Protein AF-A0AAV0VXF8-F1 (afdb_monomer)

pLDDT: mean 73.66, std 18.56, range [26.22, 91.19]

Foldseek 3Di:
DVVVCVLCVLVVVLCVLLLDQPAQNLLVNLVSLLVNLVSLPDDPPDDPVSVVVSVVVNVVSVVVCVVCVQLSQLLNCLQLQNVVVVSDDPVSVVVNLVVLVVVLVVVVPDPPVVVVVVVVVVVVVVPDDDDDDDDDDPPPVVVVPPDDDDDDPDDPDPDPDLQNVLSVCSSVPPDNDDPPDGSLVVLVVCCVSNVSSSVSNCVSSSDRSDCNVVVVLVVVLVVVCDPVNPPDDPVNSVVVSVVVVVCVVCVVPVPPVVVVVVVVPD

Sequence (266 aa):
MKDLLKLLEPFKIVTEVLGGENYTTASIAHRLIKSLLNTLKVSEIDTNFLTTVKKLNLDDLKYRREMMGLILAKSSALDPRFRELKFLSEEEKVTVWKQLENELKELITDPEIENEEELISESILENEEHFETHSPPRKKLRSLMIDSDDDDEDDYSVTQSPTMKQLEEYKNLKIKVPYDQDPLNWWKENESKYSAVSLLAKKYLSIVASSVPCERLFSEAGTIISKKRNRLSPERLNQLLFLNSYFKSNSSSETLMEKLLEEEIF

Organism: NCBI:txid13131

Nearest PDB structures (foldseek):
  4d1q-assembly1_B  TM=7.816E-01  e=1.224E-07  Musca domestica
  6dww-assembly1_A  TM=8.393E-01  e=8.193E-07  Musca domestica
  4d1q-assembly1_A-2  TM=7.720E-01  e=5.342E-07  Musca domestica
  4d1q-assembly1_H-2  TM=7.501E-01  e=2.444E-06  Musca domestica
  8sjd-assembly1_C  TM=8.439E-01  e=6.952E-06  Musca domestica

Mean predicted aligned error: 14.6 Å

Solvent-accessible surface area (backbone atoms only — not comparable to full-atom values): 15886 Å² total; per-residue (Å²): 110,73,68,56,50,63,65,44,50,63,52,53,56,50,52,57,58,32,40,48,79,93,57,54,20,16,32,49,44,50,58,51,54,53,50,50,54,60,70,39,56,82,56,95,85,53,52,76,67,54,45,51,54,29,50,55,53,43,53,54,51,49,52,52,44,62,75,45,37,64,63,22,46,45,12,16,49,59,25,66,73,42,45,84,44,86,90,55,56,73,68,57,48,54,52,44,53,54,49,51,52,50,53,55,54,52,62,71,71,49,81,69,54,68,58,53,56,50,55,54,53,56,64,55,61,75,74,64,86,85,80,94,74,95,72,81,74,73,79,66,61,66,76,73,72,78,81,76,92,78,93,73,96,78,77,94,66,82,74,74,52,75,62,56,53,37,50,53,49,61,74,59,66,78,79,80,54,60,88,89,57,58,56,68,61,53,39,64,76,42,26,92,75,29,51,72,60,33,54,55,29,55,64,38,36,69,36,64,61,47,66,44,56,60,52,51,52,52,52,50,49,51,61,69,50,30,94,90,47,72,86,67,52,73,68,60,47,51,53,51,51,49,50,54,50,50,48,61,69,41,65,79,49,87,58,61,70,58,51,58,59,53,70,73,66,125

InterPro domains:
  IPR008906 HAT, C-terminal dimerisation domain [PF05699] (165-245)
  IPR012337 Ribonuclease H-like superfamily [SSF53098] (1-249)
  IPR052717 Vacuolar processing and transposase activity regulators [PTHR46169] (1-244)

Structure (mmCIF, N/CA/C/O backbone):
data_AF-A0AAV0VXF8-F1
#
_entry.id   AF-A0AAV0VXF8-F1
#
loop_
_atom_site.group_PDB
_atom_site.id
_atom_site.type_symbol
_atom_site.label_atom_id
_atom_site.label_alt_id
_atom_site.label_comp_id
_atom_site.label_asym_id
_atom_site.label_entity_id
_atom_site.label_seq_id
_atom_site.pdbx_PDB_ins_code
_atom_site.Cartn_x
_atom_site.Cartn_y
_atom_site.Cartn_z
_atom_site.occupancy
_atom_site.B_iso_or_equiv
_atom_site.auth_seq_id
_atom_site.auth_comp_id
_atom_site.auth_asym_id
_atom_site.auth_atom_id
_atom_site.pdbx_PDB_model_num
ATOM 1 N N . MET A 1 1 ? 22.643 -9.944 -22.092 1.00 72.00 1 MET A N 1
ATOM 2 C CA . MET A 1 1 ? 21.159 -9.997 -22.138 1.00 72.00 1 MET A CA 1
ATOM 3 C C . MET A 1 1 ? 20.576 -10.885 -21.033 1.00 72.00 1 MET A C 1
ATOM 5 O O . MET A 1 1 ? 19.692 -10.416 -20.335 1.00 72.00 1 MET A O 1
ATOM 9 N N . LYS A 1 2 ? 21.087 -12.109 -20.799 1.00 82.50 2 LYS A N 1
ATOM 10 C CA . LYS A 1 2 ? 20.607 -12.991 -19.710 1.00 82.50 2 LYS A CA 1
ATOM 11 C C . LYS A 1 2 ? 20.718 -12.375 -18.305 1.00 82.50 2 LYS A C 1
ATOM 13 O O . LYS A 1 2 ? 19.784 -12.499 -17.526 1.00 82.50 2 LYS A O 1
ATOM 18 N N . ASP A 1 3 ? 21.802 -11.661 -18.008 1.00 80.50 3 ASP A N 1
ATOM 19 C CA . ASP A 1 3 ? 21.987 -11.042 -16.683 1.00 80.50 3 ASP A CA 1
ATOM 20 C C . ASP A 1 3 ? 21.054 -9.849 -16.446 1.00 80.50 3 ASP A C 1
ATOM 22 O O . ASP A 1 3 ? 20.613 -9.616 -15.327 1.00 80.50 3 ASP A O 1
ATOM 26 N N . LEU A 1 4 ? 20.681 -9.138 -17.516 1.00 82.88 4 LEU A N 1
ATOM 27 C CA . LEU A 1 4 ? 19.676 -8.078 -17.448 1.00 82.88 4 LEU A CA 1
ATOM 28 C C . LEU A 1 4 ? 18.281 -8.654 -17.172 1.00 82.88 4 LEU A C 1
ATOM 30 O O . LEU A 1 4 ? 17.543 -8.092 -16.376 1.00 82.88 4 LEU A O 1
ATOM 34 N N . LEU A 1 5 ? 17.931 -9.791 -17.782 1.00 85.38 5 LEU A N 1
ATOM 35 C CA . LEU A 1 5 ? 16.660 -10.465 -17.500 1.00 85.38 5 LEU A CA 1
ATOM 36 C C . LEU A 1 5 ? 16.573 -10.911 -16.036 1.00 85.38 5 LEU A C 1
ATOM 38 O O . LEU A 1 5 ? 15.564 -10.655 -15.389 1.00 85.38 5 LEU A O 1
ATOM 42 N N . LYS A 1 6 ? 17.655 -11.483 -15.493 1.00 85.38 6 LYS A N 1
ATOM 43 C CA . LYS A 1 6 ? 17.739 -11.837 -14.065 1.00 85.38 6 LYS A CA 1
ATOM 44 C C . LYS A 1 6 ? 17.604 -10.618 -13.149 1.00 85.38 6 LYS A C 1
ATOM 46 O O . LYS A 1 6 ? 17.011 -10.718 -12.083 1.00 85.38 6 LYS A O 1
ATOM 51 N N . LEU A 1 7 ? 18.140 -9.465 -13.558 1.00 85.75 7 LEU A N 1
ATOM 52 C CA . LEU A 1 7 ? 18.003 -8.215 -12.806 1.00 85.75 7 LEU A CA 1
ATOM 53 C C . LEU A 1 7 ? 16.558 -7.692 -12.796 1.00 85.75 7 LEU A C 1
ATOM 55 O O . LEU A 1 7 ? 16.130 -7.119 -11.799 1.00 85.75 7 LEU A O 1
ATOM 59 N N . LEU A 1 8 ? 15.822 -7.866 -13.898 1.00 87.62 8 LEU A N 1
ATOM 60 C CA . LEU A 1 8 ? 14.458 -7.351 -14.068 1.00 87.62 8 LEU A CA 1
ATOM 61 C C . LEU A 1 8 ? 13.369 -8.296 -13.540 1.00 87.62 8 LEU A C 1
ATOM 63 O O . LEU A 1 8 ? 12.238 -7.864 -13.334 1.00 87.62 8 LEU A O 1
ATOM 67 N N . GLU A 1 9 ? 13.683 -9.564 -13.291 1.00 89.44 9 GLU A N 1
ATOM 68 C CA . GLU A 1 9 ? 12.725 -10.547 -12.774 1.00 89.44 9 GLU A CA 1
ATOM 69 C C . GLU A 1 9 ? 12.067 -10.119 -11.441 1.00 89.44 9 GLU A C 1
ATOM 71 O O . GLU A 1 9 ? 10.835 -10.129 -11.372 1.00 89.44 9 GLU A O 1
ATOM 76 N N . PRO A 1 10 ? 12.803 -9.616 -10.425 1.00 89.88 10 PRO A N 1
ATOM 77 C CA . PRO A 1 10 ? 12.186 -9.065 -9.217 1.00 89.88 10 PRO A CA 1
ATOM 78 C C . PRO A 1 10 ? 11.273 -7.866 -9.491 1.00 89.88 10 PRO A C 1
ATOM 80 O O . PRO A 1 10 ? 10.250 -7.713 -8.828 1.00 89.88 10 PRO A O 1
ATOM 83 N N . PHE A 1 11 ? 11.613 -7.021 -10.471 1.00 89.81 11 PHE A N 1
ATOM 84 C CA . PHE A 1 11 ? 10.780 -5.874 -10.835 1.00 89.81 11 PHE A CA 1
ATOM 85 C C . PHE A 1 11 ? 9.451 -6.328 -11.412 1.00 89.81 11 PHE A C 1
ATOM 87 O O . PHE A 1 11 ? 8.424 -5.807 -10.995 1.00 89.81 11 PHE A O 1
ATOM 94 N N . LYS A 1 12 ? 9.465 -7.327 -12.302 1.00 90.81 12 LYS A N 1
ATOM 95 C CA . LYS A 1 12 ? 8.243 -7.899 -12.870 1.00 90.81 12 LYS A CA 1
ATOM 96 C C . LYS A 1 12 ? 7.294 -8.370 -11.765 1.00 90.81 12 LYS A C 1
ATOM 98 O O . LYS A 1 12 ? 6.142 -7.943 -11.736 1.00 90.81 12 LYS A O 1
ATOM 103 N N . ILE A 1 13 ? 7.802 -9.171 -10.826 1.00 90.50 13 ILE A N 1
ATOM 104 C CA . ILE A 1 13 ? 7.014 -9.697 -9.701 1.00 90.50 13 ILE A CA 1
ATOM 105 C C . ILE A 1 13 ? 6.432 -8.547 -8.871 1.00 90.50 13 ILE A C 1
ATOM 107 O O . ILE A 1 13 ? 5.241 -8.538 -8.569 1.00 90.50 13 ILE A O 1
ATOM 111 N N . VAL A 1 14 ? 7.248 -7.545 -8.527 1.00 90.38 14 VAL A N 1
ATOM 112 C CA . VAL A 1 14 ? 6.774 -6.393 -7.747 1.00 90.38 14 VAL A CA 1
ATOM 113 C C . VAL A 1 14 ? 5.718 -5.598 -8.509 1.00 90.38 14 VAL A C 1
ATOM 115 O O . VAL A 1 14 ? 4.711 -5.231 -7.913 1.00 90.38 14 VAL A O 1
ATOM 118 N N . THR A 1 15 ? 5.892 -5.353 -9.808 1.00 90.19 15 THR A N 1
ATOM 119 C CA . THR A 1 15 ? 4.895 -4.618 -10.599 1.00 90.19 15 THR A CA 1
ATOM 120 C C . THR A 1 15 ? 3.577 -5.373 -10.746 1.00 90.19 15 THR A C 1
ATOM 122 O O . THR A 1 15 ? 2.527 -4.741 -10.700 1.00 90.19 15 THR A O 1
ATOM 125 N N . GLU A 1 16 ? 3.607 -6.704 -10.857 1.00 90.56 16 GLU A N 1
ATOM 126 C CA . GLU A 1 16 ? 2.390 -7.528 -10.892 1.00 90.56 16 GLU A CA 1
ATOM 127 C C . GLU A 1 16 ? 1.640 -7.461 -9.554 1.00 90.56 16 GLU A C 1
ATOM 129 O O . GLU A 1 16 ? 0.425 -7.270 -9.538 1.00 90.56 16 GLU A O 1
ATOM 134 N N . VAL A 1 17 ? 2.365 -7.525 -8.431 1.00 90.25 17 VAL A N 1
ATOM 135 C CA . VAL A 1 17 ? 1.766 -7.407 -7.092 1.00 90.25 17 VAL A CA 1
ATOM 136 C C . VAL A 1 17 ? 1.244 -5.990 -6.818 1.00 90.25 17 VAL A C 1
ATOM 138 O O . VAL A 1 17 ? 0.190 -5.802 -6.226 1.00 90.25 17 VAL A O 1
ATOM 141 N N . LEU A 1 18 ? 1.947 -4.945 -7.248 1.00 89.75 18 LEU A N 1
ATOM 142 C CA . LEU A 1 18 ? 1.463 -3.571 -7.057 1.00 89.75 18 LEU A CA 1
ATOM 143 C C . LEU A 1 18 ? 0.344 -3.185 -8.030 1.00 89.75 18 LEU A C 1
ATOM 145 O O . LEU A 1 18 ? -0.358 -2.205 -7.782 1.00 89.75 18 LEU A O 1
ATOM 149 N N . GLY A 1 19 ? 0.171 -3.943 -9.115 1.00 87.94 19 GLY A N 1
ATOM 150 C CA . GLY A 1 19 ? -0.892 -3.759 -10.101 1.00 87.94 19 GLY A CA 1
ATOM 151 C C . GLY A 1 19 ? -2.257 -4.326 -9.696 1.00 87.94 19 GLY A C 1
ATOM 152 O O . GLY A 1 19 ? -3.246 -4.089 -10.397 1.00 87.94 19 GLY A O 1
ATOM 153 N N . GLY A 1 20 ? -2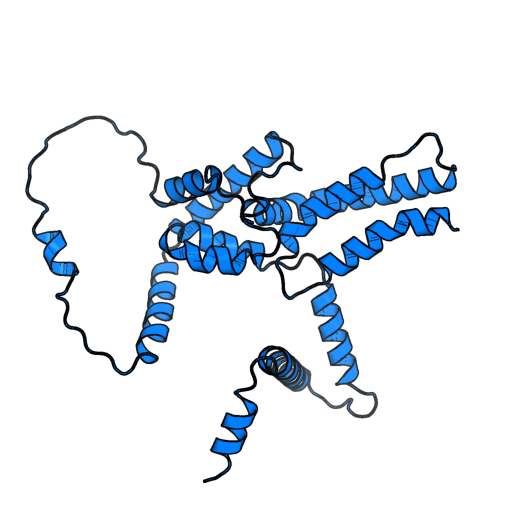.315 -5.079 -8.593 1.00 88.19 20 GLY A N 1
ATOM 154 C CA . GLY A 1 20 ? -3.552 -5.654 -8.069 1.00 88.19 20 GLY A CA 1
ATOM 155 C C . GLY A 1 20 ? -4.519 -4.613 -7.497 1.00 88.19 20 GLY A C 1
ATOM 156 O O . GLY A 1 20 ? -4.127 -3.508 -7.134 1.00 88.19 20 GLY A O 1
ATOM 157 N N . GLU A 1 21 ? -5.796 -4.990 -7.403 1.00 83.25 21 GLU A N 1
ATOM 158 C CA . GLU A 1 21 ? -6.861 -4.145 -6.828 1.00 83.25 21 GLU A CA 1
ATOM 159 C C . GLU A 1 21 ? -7.710 -4.852 -5.757 1.00 83.25 21 GLU A C 1
ATOM 161 O O . GLU A 1 21 ? -8.410 -4.194 -5.002 1.00 83.25 21 GLU A O 1
ATOM 166 N N . ASN A 1 22 ? -7.601 -6.180 -5.636 1.00 84.56 22 ASN A N 1
ATOM 167 C CA . ASN A 1 22 ? -8.401 -6.991 -4.707 1.00 84.56 22 ASN A CA 1
ATOM 168 C C . ASN A 1 22 ? -7.726 -7.194 -3.338 1.00 84.56 22 ASN A C 1
ATOM 170 O O . ASN A 1 22 ? -8.089 -8.095 -2.590 1.00 84.56 22 ASN A O 1
ATOM 174 N N . TYR A 1 23 ? -6.673 -6.434 -3.045 1.00 87.12 23 TYR A N 1
ATOM 175 C CA . TYR A 1 23 ? -5.926 -6.499 -1.791 1.00 87.12 23 TYR A CA 1
ATOM 176 C C . TYR A 1 23 ? -5.205 -5.177 -1.526 1.00 87.12 23 TYR A C 1
ATOM 178 O O . TYR A 1 23 ? -4.997 -4.362 -2.428 1.00 87.12 23 TYR A O 1
ATOM 186 N N . THR A 1 24 ? -4.772 -4.983 -0.281 1.00 87.31 24 THR A N 1
ATOM 187 C CA . THR A 1 24 ? -4.136 -3.749 0.201 1.00 87.31 24 THR A CA 1
ATOM 188 C C . THR A 1 24 ? -2.721 -3.571 -0.372 1.00 87.31 24 THR A C 1
ATOM 190 O O . THR A 1 24 ? -1.717 -3.954 0.237 1.00 87.31 24 THR A O 1
ATOM 193 N N . THR A 1 25 ? -2.602 -3.001 -1.571 1.00 88.62 25 THR A N 1
ATOM 194 C CA . THR A 1 25 ? -1.302 -2.853 -2.254 1.00 88.62 25 THR A CA 1
ATOM 195 C C . THR A 1 25 ? -0.393 -1.813 -1.594 1.00 88.62 25 THR A C 1
ATOM 197 O O . THR A 1 25 ? 0.820 -2.035 -1.525 1.00 88.62 25 THR A O 1
ATOM 200 N N . ALA A 1 26 ? -0.935 -0.714 -1.050 1.00 87.69 26 ALA A N 1
ATOM 201 C CA . ALA A 1 26 ? -0.133 0.328 -0.397 1.00 87.69 26 ALA A CA 1
ATOM 202 C C . ALA A 1 26 ? 0.649 -0.181 0.826 1.00 87.69 26 ALA A C 1
ATOM 204 O O . ALA A 1 26 ? 1.811 0.193 1.009 1.00 87.69 26 ALA A O 1
ATOM 205 N N . SER A 1 27 ? 0.066 -1.076 1.633 1.00 86.81 27 SER A N 1
ATOM 206 C CA . SER A 1 27 ? 0.759 -1.646 2.800 1.00 86.81 27 SER A CA 1
ATOM 207 C C . SER A 1 27 ? 1.908 -2.582 2.411 1.00 86.81 27 SER A C 1
ATOM 209 O O . SER A 1 27 ? 2.906 -2.695 3.123 1.00 86.81 27 SER A O 1
ATOM 211 N N . ILE A 1 28 ? 1.811 -3.228 1.250 1.00 88.06 28 ILE A N 1
ATOM 212 C CA . ILE A 1 28 ? 2.827 -4.153 0.739 1.00 88.06 28 ILE A CA 1
ATOM 213 C C . ILE A 1 28 ? 3.956 -3.384 0.028 1.00 88.06 28 ILE A C 1
ATOM 215 O O . ILE A 1 28 ? 5.130 -3.773 0.096 1.00 88.06 28 ILE A O 1
ATOM 219 N N . ALA A 1 29 ? 3.625 -2.264 -0.621 1.00 87.25 29 ALA A N 1
ATOM 220 C CA . ALA A 1 29 ? 4.536 -1.498 -1.466 1.00 87.25 29 ALA A CA 1
ATOM 221 C C . ALA A 1 29 ? 5.819 -1.059 -0.761 1.00 87.25 29 ALA A C 1
ATOM 223 O O . ALA A 1 29 ? 6.905 -1.219 -1.325 1.00 87.25 29 ALA A O 1
ATOM 224 N N . HIS A 1 30 ? 5.738 -0.576 0.484 1.00 83.56 30 HIS A N 1
ATOM 225 C CA . HIS A 1 30 ? 6.936 -0.112 1.190 1.00 83.56 30 HIS A CA 1
ATOM 226 C C . HIS A 1 30 ? 7.960 -1.246 1.376 1.00 83.56 30 HIS A C 1
ATOM 228 O O . HIS A 1 30 ? 9.163 -1.063 1.151 1.00 83.56 30 HIS A O 1
ATOM 234 N N . ARG A 1 31 ? 7.487 -2.450 1.728 1.00 85.62 31 ARG A N 1
ATOM 235 C CA . ARG A 1 31 ? 8.338 -3.634 1.899 1.00 85.62 31 ARG A CA 1
ATOM 236 C C . ARG A 1 31 ? 8.948 -4.083 0.571 1.00 85.62 31 ARG A C 1
ATOM 238 O O . ARG A 1 31 ? 10.137 -4.404 0.535 1.00 85.62 31 ARG A O 1
ATOM 245 N N . LEU A 1 32 ? 8.167 -4.091 -0.509 1.00 87.25 32 LEU A N 1
ATOM 246 C CA . LEU A 1 32 ? 8.652 -4.497 -1.833 1.00 87.25 32 LEU A CA 1
ATOM 247 C C . LEU A 1 32 ? 9.699 -3.527 -2.383 1.00 87.25 32 LEU A C 1
ATOM 249 O O . LEU A 1 32 ? 10.746 -3.974 -2.847 1.00 87.25 32 LEU A O 1
ATOM 253 N N . ILE A 1 33 ? 9.485 -2.216 -2.237 1.00 86.69 33 ILE A N 1
ATOM 254 C CA . ILE A 1 33 ? 10.474 -1.196 -2.618 1.00 86.69 33 ILE A CA 1
ATOM 255 C C . ILE A 1 33 ? 11.777 -1.408 -1.840 1.00 86.69 33 ILE A C 1
ATOM 257 O O . ILE A 1 33 ? 12.858 -1.416 -2.429 1.00 86.69 33 ILE A O 1
ATOM 261 N N . LYS A 1 34 ? 11.702 -1.661 -0.525 1.00 85.19 34 LYS A N 1
ATOM 262 C CA . LYS A 1 34 ? 12.894 -1.980 0.279 1.00 85.19 34 LYS A CA 1
ATOM 263 C C . LYS A 1 34 ? 13.593 -3.249 -0.212 1.00 85.19 34 LYS A C 1
ATOM 265 O O . LYS A 1 34 ? 14.824 -3.289 -0.262 1.00 85.19 34 LYS A O 1
ATOM 270 N N . SER A 1 35 ? 12.826 -4.274 -0.579 1.00 86.44 35 SER A N 1
ATOM 271 C CA . SER A 1 35 ? 13.377 -5.512 -1.130 1.00 86.44 35 SER A CA 1
ATOM 272 C C . SER A 1 35 ? 14.099 -5.265 -2.456 1.00 86.44 35 SER A C 1
ATOM 274 O O . SER A 1 35 ? 15.219 -5.745 -2.622 1.00 86.44 35 SER A O 1
ATOM 276 N N . LEU A 1 36 ? 13.520 -4.466 -3.358 1.00 87.00 36 LEU A N 1
ATOM 277 C CA . LEU A 1 36 ? 14.153 -4.090 -4.626 1.00 87.00 36 LEU A CA 1
ATOM 278 C C . LEU A 1 36 ? 15.451 -3.309 -4.404 1.00 87.00 36 LEU A C 1
ATOM 280 O O . LEU A 1 36 ? 16.479 -3.634 -5.000 1.00 87.00 36 LEU A O 1
ATOM 284 N N . LEU A 1 37 ? 15.451 -2.344 -3.480 1.00 86.88 37 LEU A N 1
ATOM 285 C CA . LEU A 1 37 ? 16.660 -1.596 -3.117 1.00 86.88 37 LEU A CA 1
ATOM 286 C C . LEU A 1 37 ? 17.784 -2.517 -2.619 1.00 86.88 37 LEU A C 1
ATOM 288 O O . LEU A 1 37 ? 18.954 -2.277 -2.912 1.00 86.88 37 LEU A O 1
ATOM 292 N N . ASN A 1 38 ? 17.446 -3.594 -1.903 1.00 84.25 38 ASN A N 1
ATOM 293 C CA . ASN A 1 38 ? 18.428 -4.592 -1.482 1.00 84.25 38 ASN A CA 1
ATOM 294 C C . ASN A 1 38 ? 18.953 -5.435 -2.653 1.00 84.25 38 ASN A C 1
ATOM 296 O O . ASN A 1 38 ? 20.150 -5.714 -2.685 1.00 84.25 38 ASN A O 1
ATOM 300 N N . THR A 1 39 ? 18.105 -5.800 -3.621 1.00 84.06 39 THR A N 1
ATOM 301 C CA . THR A 1 39 ? 18.537 -6.542 -4.825 1.00 84.06 39 THR A CA 1
ATOM 302 C C . THR A 1 39 ? 19.404 -5.708 -5.771 1.00 84.06 39 THR A C 1
ATOM 304 O O . THR A 1 39 ? 20.228 -6.251 -6.501 1.00 84.06 39 THR A O 1
ATOM 307 N N . LEU A 1 40 ? 19.258 -4.381 -5.729 1.00 82.00 40 LEU A N 1
ATOM 308 C CA . LEU A 1 40 ? 20.009 -3.432 -6.555 1.00 82.00 40 LEU A CA 1
ATOM 309 C C . LEU A 1 40 ? 21.366 -3.034 -5.969 1.00 82.00 40 LEU A C 1
ATOM 311 O O . LEU A 1 40 ? 22.072 -2.222 -6.571 1.00 82.00 40 LEU A O 1
ATOM 315 N N . LYS A 1 41 ? 21.761 -3.589 -4.816 1.00 80.88 41 LYS A N 1
ATOM 316 C CA . LYS A 1 41 ? 23.102 -3.360 -4.270 1.00 80.88 41 LYS A CA 1
ATOM 317 C C . LYS A 1 41 ? 24.148 -3.824 -5.287 1.00 80.88 41 LYS A C 1
ATOM 319 O O . LYS A 1 41 ? 24.083 -4.933 -5.824 1.00 80.88 41 LYS A O 1
ATOM 324 N N . VAL A 1 42 ? 25.082 -2.926 -5.588 1.00 74.75 42 VAL A N 1
ATOM 325 C CA . VAL A 1 42 ? 26.152 -3.173 -6.556 1.00 74.75 42 VAL A CA 1
ATOM 326 C C . VAL A 1 42 ? 27.078 -4.246 -5.992 1.00 74.75 42 VAL A C 1
ATOM 328 O O . VAL A 1 42 ? 27.495 -4.157 -4.839 1.00 74.75 42 VAL A O 1
ATOM 331 N N . SER A 1 43 ? 27.370 -5.263 -6.799 1.00 75.62 43 SER A N 1
ATOM 332 C CA . SER A 1 43 ? 28.330 -6.317 -6.481 1.00 75.62 43 SER A CA 1
ATOM 333 C C . SER A 1 43 ? 29.610 -6.100 -7.284 1.00 75.62 43 SER A C 1
ATOM 335 O O . SER A 1 43 ? 29.560 -5.614 -8.412 1.00 75.62 43 SER A O 1
ATOM 337 N N . GLU A 1 44 ? 30.758 -6.496 -6.736 1.00 64.44 44 GLU A N 1
ATOM 338 C CA . GLU A 1 44 ? 32.064 -6.403 -7.414 1.00 64.44 44 GLU A CA 1
ATOM 339 C C . GLU A 1 44 ? 32.149 -7.264 -8.688 1.00 64.44 44 GLU A C 1
ATOM 341 O O . GLU A 1 44 ? 33.018 -7.053 -9.526 1.00 64.44 44 GLU A O 1
ATOM 346 N N . ILE A 1 45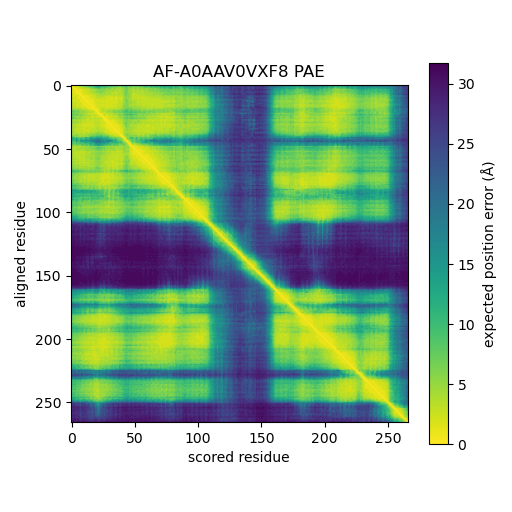 ? 31.221 -8.211 -8.860 1.00 72.31 45 ILE A N 1
ATOM 347 C CA . ILE A 1 45 ? 31.150 -9.135 -10.002 1.00 72.31 45 ILE A CA 1
ATOM 348 C C . ILE A 1 45 ? 30.374 -8.510 -11.185 1.00 72.31 45 ILE A C 1
ATOM 350 O O . ILE A 1 45 ? 30.363 -9.046 -12.295 1.00 72.31 45 ILE A O 1
ATOM 354 N N . ASP A 1 46 ? 29.708 -7.372 -10.974 1.00 76.00 46 ASP A N 1
ATOM 355 C CA . ASP A 1 46 ? 28.857 -6.753 -11.987 1.00 76.00 46 ASP A CA 1
ATOM 356 C C . ASP A 1 46 ? 29.680 -6.147 -13.138 1.00 76.00 46 ASP A C 1
ATOM 358 O O . ASP A 1 46 ? 30.623 -5.382 -12.941 1.00 76.00 46 ASP A O 1
ATOM 362 N N . THR A 1 47 ? 29.265 -6.404 -14.380 1.00 80.50 47 THR A N 1
ATOM 363 C CA . THR A 1 47 ? 29.802 -5.700 -15.556 1.00 80.50 47 THR A CA 1
ATOM 364 C C . THR A 1 47 ? 29.540 -4.191 -15.453 1.00 80.50 47 THR A C 1
ATOM 366 O O . THR A 1 47 ? 28.491 -3.788 -14.954 1.00 80.50 47 THR A O 1
ATOM 369 N N . ASN A 1 48 ? 30.402 -3.347 -16.035 1.00 81.94 48 ASN A N 1
ATOM 370 C CA . ASN A 1 48 ? 30.218 -1.881 -16.104 1.00 81.94 48 ASN A CA 1
ATOM 371 C C . ASN A 1 48 ? 28.813 -1.438 -16.570 1.00 81.94 48 ASN A C 1
ATOM 373 O O . ASN A 1 48 ? 28.272 -0.430 -16.119 1.00 81.94 48 ASN A O 1
ATOM 377 N N . PHE A 1 49 ? 28.191 -2.208 -17.465 1.00 83.62 49 PHE A N 1
ATOM 378 C CA . PHE A 1 49 ? 26.807 -1.985 -17.876 1.00 83.62 49 PHE A CA 1
ATOM 379 C C . PHE A 1 49 ? 25.804 -2.245 -16.736 1.00 83.62 49 PHE A C 1
ATOM 381 O O . PHE A 1 49 ? 24.953 -1.403 -16.460 1.00 83.62 49 PHE A O 1
ATOM 388 N N . LEU A 1 50 ? 25.916 -3.380 -16.038 1.00 82.62 50 LEU A N 1
ATOM 389 C CA . LEU A 1 50 ? 25.030 -3.741 -14.925 1.00 82.62 50 LEU A CA 1
ATOM 390 C C . LEU A 1 50 ? 25.182 -2.791 -13.740 1.00 82.62 50 LEU A C 1
ATOM 392 O O . LEU A 1 50 ? 24.178 -2.436 -13.128 1.00 82.62 50 LEU A O 1
ATOM 396 N N . THR A 1 51 ? 26.398 -2.330 -13.445 1.00 83.94 51 THR A N 1
ATOM 397 C CA . THR A 1 51 ? 26.615 -1.331 -12.389 1.00 83.94 51 THR A CA 1
ATOM 398 C C . THR A 1 51 ? 25.924 -0.012 -12.722 1.00 83.94 51 THR A C 1
ATOM 400 O O . THR A 1 51 ? 25.296 0.585 -11.848 1.00 83.94 51 THR A O 1
ATOM 403 N N . THR A 1 52 ? 25.968 0.415 -13.987 1.00 85.81 52 THR A N 1
ATOM 404 C CA . THR A 1 52 ? 25.274 1.623 -14.460 1.00 85.81 52 THR A CA 1
ATOM 405 C C . THR A 1 52 ? 23.758 1.472 -14.337 1.00 85.81 52 THR A C 1
ATOM 407 O O . THR A 1 52 ? 23.101 2.325 -13.745 1.00 85.81 52 THR A O 1
ATOM 410 N N . VAL A 1 53 ? 23.200 0.355 -14.817 1.00 87.00 53 VAL A N 1
ATOM 411 C CA . VAL A 1 53 ? 21.757 0.072 -14.727 1.00 87.00 53 VAL A CA 1
ATOM 412 C C . VAL A 1 53 ? 21.295 -0.017 -13.271 1.00 87.00 53 VAL A C 1
ATOM 414 O O . VAL A 1 53 ? 20.262 0.557 -12.925 1.00 87.00 53 VAL A O 1
ATOM 417 N N . LYS A 1 54 ? 22.050 -0.695 -12.398 1.00 88.00 54 LYS A N 1
ATOM 418 C CA . LYS A 1 54 ? 21.729 -0.785 -10.967 1.00 88.00 54 LYS A CA 1
ATOM 419 C C . LYS A 1 54 ? 21.723 0.588 -10.305 1.00 88.00 54 LYS A C 1
ATOM 421 O O . LYS A 1 54 ? 20.779 0.878 -9.584 1.00 88.00 54 LYS A O 1
ATOM 426 N N . LYS A 1 55 ? 22.720 1.438 -10.580 1.00 88.06 55 LYS A N 1
ATOM 427 C CA . LYS A 1 55 ? 22.784 2.808 -10.039 1.00 88.06 55 LYS A CA 1
ATOM 428 C C . LYS A 1 55 ? 21.583 3.651 -10.470 1.00 88.06 55 LYS A C 1
ATOM 430 O O . LYS A 1 55 ? 20.913 4.204 -9.610 1.00 88.06 55 LYS A O 1
ATOM 435 N N . LEU A 1 56 ? 21.257 3.663 -11.765 1.00 88.50 56 LEU A N 1
ATOM 436 C CA . LEU A 1 56 ? 20.111 4.422 -12.281 1.00 88.50 56 LEU A CA 1
ATOM 437 C C . LEU A 1 56 ? 18.786 3.983 -11.639 1.00 88.50 56 LEU A C 1
ATOM 439 O O . LEU A 1 56 ? 18.012 4.821 -11.187 1.00 88.50 56 LEU A O 1
ATOM 443 N N . ASN A 1 57 ? 18.543 2.672 -11.545 1.00 88.00 57 ASN A N 1
ATOM 444 C CA . ASN A 1 57 ? 17.332 2.154 -10.899 1.00 88.00 57 ASN A CA 1
ATOM 445 C C . ASN A 1 57 ? 17.320 2.398 -9.385 1.00 88.00 57 ASN A C 1
ATOM 447 O O . ASN A 1 57 ? 16.259 2.605 -8.802 1.00 88.00 57 ASN A O 1
ATOM 451 N N . LEU A 1 58 ? 18.485 2.356 -8.733 1.00 88.81 58 LEU A N 1
ATOM 452 C CA . LEU A 1 58 ? 18.610 2.643 -7.307 1.00 88.81 58 LEU A CA 1
ATOM 453 C C . LEU A 1 58 ? 18.227 4.097 -7.013 1.00 88.81 58 LEU A C 1
ATOM 455 O O . LEU A 1 58 ? 17.502 4.344 -6.051 1.00 88.81 58 LEU A O 1
ATOM 459 N N . ASP A 1 59 ? 18.703 5.037 -7.826 1.00 87.94 59 ASP A N 1
ATOM 460 C CA . ASP A 1 59 ? 18.425 6.462 -7.652 1.00 87.94 59 ASP A CA 1
ATOM 461 C C . ASP A 1 59 ? 16.946 6.778 -7.933 1.00 87.94 59 ASP A C 1
ATOM 463 O O . ASP A 1 59 ? 16.303 7.439 -7.115 1.00 87.94 59 ASP A O 1
ATOM 467 N N . ASP A 1 60 ? 16.367 6.208 -8.998 1.00 88.62 60 ASP A N 1
ATOM 468 C CA . ASP A 1 60 ? 14.931 6.340 -9.297 1.00 88.62 60 ASP A CA 1
ATOM 469 C C . ASP A 1 60 ? 14.051 5.763 -8.171 1.00 88.62 60 ASP A C 1
ATOM 471 O O . ASP A 1 60 ? 13.125 6.422 -7.690 1.00 88.62 60 ASP A O 1
ATOM 475 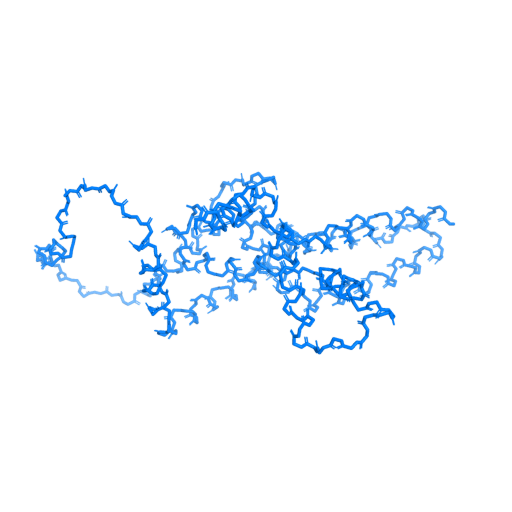N N . LEU A 1 61 ? 14.366 4.563 -7.669 1.00 87.56 61 LEU A N 1
ATOM 476 C CA . LEU A 1 61 ? 13.599 3.959 -6.574 1.00 87.56 61 LEU A CA 1
ATOM 477 C C . LEU A 1 61 ? 13.746 4.710 -5.252 1.00 87.56 61 LEU A C 1
ATOM 479 O O . LEU A 1 61 ? 12.782 4.765 -4.486 1.00 87.56 61 LEU A O 1
ATOM 483 N N . LYS A 1 62 ? 14.919 5.281 -4.957 1.00 88.31 62 LYS A N 1
ATOM 484 C CA . LYS A 1 62 ? 15.102 6.128 -3.768 1.00 88.31 62 LYS A CA 1
ATOM 485 C C . LYS A 1 62 ? 14.220 7.366 -3.845 1.00 88.31 62 LYS A C 1
ATOM 487 O O . LYS A 1 62 ? 13.514 7.643 -2.880 1.00 88.31 62 LYS A O 1
ATOM 492 N N . TYR A 1 63 ? 14.207 8.036 -4.995 1.00 88.81 63 TYR A N 1
ATOM 493 C CA . TYR A 1 63 ? 13.361 9.203 -5.223 1.00 88.81 63 TYR A CA 1
ATOM 494 C C . TYR A 1 63 ? 11.872 8.873 -5.038 1.00 88.81 63 TYR A C 1
ATOM 496 O O . TYR A 1 63 ? 11.167 9.541 -4.281 1.00 88.81 63 TYR A O 1
ATOM 504 N N . ARG A 1 64 ? 11.393 7.777 -5.645 1.00 85.94 64 ARG A N 1
ATOM 505 C CA . ARG A 1 64 ? 9.998 7.326 -5.473 1.00 85.94 64 ARG A CA 1
ATOM 506 C C . ARG A 1 64 ? 9.677 6.933 -4.033 1.00 85.94 64 ARG A C 1
ATOM 508 O O . ARG A 1 64 ? 8.579 7.220 -3.553 1.00 85.94 64 ARG A O 1
ATOM 515 N N . ARG A 1 65 ? 10.620 6.281 -3.339 1.00 85.12 65 ARG A N 1
ATOM 516 C CA . ARG A 1 65 ? 10.476 5.940 -1.917 1.00 85.12 65 ARG A CA 1
ATOM 517 C C . ARG A 1 65 ? 10.341 7.196 -1.072 1.00 85.12 65 ARG A C 1
ATOM 519 O O . ARG A 1 65 ? 9.572 7.170 -0.128 1.00 85.12 65 ARG A O 1
ATOM 526 N N . GLU A 1 66 ? 11.077 8.256 -1.365 1.00 86.25 66 GLU A N 1
ATOM 527 C CA . GLU A 1 66 ? 11.001 9.502 -0.603 1.00 86.25 66 GLU A CA 1
ATOM 528 C C . GLU A 1 66 ? 9.661 10.212 -0.831 1.00 86.25 66 GLU A C 1
ATOM 530 O O . GLU A 1 66 ? 8.965 10.529 0.131 1.00 86.25 66 GLU A O 1
ATOM 535 N N . MET A 1 67 ? 9.241 10.335 -2.094 1.00 86.19 67 MET A N 1
ATOM 536 C CA . MET A 1 67 ? 7.965 10.948 -2.485 1.00 86.19 67 MET A CA 1
ATOM 537 C C . MET A 1 67 ? 6.743 10.276 -1.845 1.00 86.19 67 MET A C 1
ATOM 539 O O . MET A 1 67 ? 5.862 10.954 -1.323 1.00 86.19 67 MET A O 1
ATOM 543 N N . MET A 1 68 ? 6.675 8.941 -1.871 1.00 82.81 68 MET A N 1
ATOM 544 C CA . MET A 1 68 ? 5.508 8.188 -1.378 1.00 82.81 68 MET A CA 1
ATOM 545 C C . MET A 1 68 ? 5.724 7.564 0.005 1.00 82.81 68 MET A C 1
ATOM 547 O O . MET A 1 68 ? 4.822 6.934 0.561 1.00 82.81 68 MET A O 1
ATOM 551 N N . GLY A 1 69 ? 6.921 7.705 0.573 1.00 82.88 69 GLY A N 1
ATOM 552 C CA . GLY A 1 69 ? 7.385 6.895 1.698 1.00 82.88 69 GLY A CA 1
ATOM 553 C C . GLY A 1 69 ? 6.500 6.999 2.919 1.00 82.88 69 GLY A C 1
ATOM 554 O O . GLY A 1 69 ? 6.237 5.983 3.559 1.00 82.88 69 GLY A O 1
ATOM 555 N N . LEU A 1 70 ? 6.002 8.202 3.192 1.00 86.50 70 LEU A N 1
ATOM 556 C CA . LEU A 1 70 ? 5.180 8.489 4.356 1.00 86.50 70 LEU A CA 1
ATOM 557 C C . LEU A 1 70 ? 3.810 7.808 4.286 1.00 86.50 70 LEU A C 1
ATOM 559 O O . LEU A 1 70 ? 3.423 7.119 5.225 1.00 86.50 70 LEU A O 1
ATOM 563 N N . ILE A 1 71 ? 3.109 7.944 3.158 1.00 88.69 71 ILE A N 1
ATOM 564 C CA . ILE A 1 71 ? 1.790 7.328 2.941 1.00 88.69 71 ILE A CA 1
ATOM 565 C C . ILE A 1 71 ? 1.915 5.803 2.982 1.00 88.69 71 ILE A C 1
ATOM 567 O O . ILE A 1 71 ? 1.151 5.127 3.674 1.00 88.69 71 ILE A O 1
ATOM 571 N N . LEU A 1 72 ? 2.925 5.252 2.301 1.00 88.50 72 LEU A N 1
ATOM 572 C CA . LEU A 1 72 ? 3.161 3.808 2.289 1.00 88.50 72 LEU A CA 1
ATOM 573 C C . LEU A 1 72 ? 3.563 3.285 3.676 1.00 88.50 72 LEU A C 1
ATOM 575 O O . LEU A 1 72 ? 3.160 2.189 4.063 1.00 88.50 72 LEU A O 1
ATOM 579 N N . ALA A 1 73 ? 4.329 4.060 4.451 1.00 87.62 73 ALA A N 1
ATOM 580 C CA . ALA A 1 73 ? 4.717 3.681 5.807 1.00 87.62 73 ALA A CA 1
ATOM 581 C C . ALA A 1 73 ? 3.531 3.722 6.783 1.00 87.62 73 ALA A C 1
ATOM 583 O O . ALA A 1 73 ? 3.384 2.786 7.565 1.00 87.62 73 ALA A O 1
ATOM 584 N N . LYS A 1 74 ? 2.649 4.728 6.692 1.00 90.06 74 LYS A N 1
ATOM 585 C CA . LYS A 1 74 ? 1.384 4.775 7.452 1.00 90.06 74 LYS A CA 1
ATOM 586 C C . LYS A 1 74 ? 0.495 3.579 7.127 1.00 90.06 74 LYS A C 1
ATOM 588 O O . LYS A 1 74 ? 0.076 2.864 8.032 1.00 90.06 74 LYS A O 1
ATOM 593 N N . SER A 1 75 ? 0.312 3.299 5.837 1.00 89.88 75 SER A N 1
ATOM 594 C CA . SER A 1 75 ? -0.446 2.133 5.360 1.00 89.88 75 SER A CA 1
ATOM 595 C C . SER A 1 75 ? 0.142 0.821 5.884 1.00 89.88 75 SER A C 1
ATOM 597 O O . SER A 1 75 ? -0.587 -0.078 6.283 1.00 89.88 75 SER A O 1
ATOM 599 N N . SER A 1 76 ? 1.473 0.717 5.939 1.00 89.12 76 SER A N 1
ATOM 600 C CA . SER A 1 76 ? 2.151 -0.464 6.483 1.00 89.12 76 SER A CA 1
ATOM 601 C C . SER A 1 76 ? 2.044 -0.580 8.008 1.00 89.12 76 SER A C 1
ATOM 603 O O . SER A 1 76 ? 2.027 -1.689 8.530 1.00 89.12 76 SER A O 1
ATOM 605 N N . ALA A 1 77 ? 2.000 0.541 8.734 1.00 88.00 77 ALA A N 1
ATOM 606 C CA . ALA A 1 77 ? 1.859 0.557 10.193 1.00 88.00 77 ALA A CA 1
ATOM 607 C C . ALA A 1 77 ? 0.459 0.093 10.617 1.00 88.00 77 ALA A C 1
ATOM 609 O O . ALA A 1 77 ? 0.295 -0.649 11.588 1.00 88.00 77 ALA A O 1
ATOM 610 N N . LEU A 1 78 ? -0.542 0.509 9.841 1.00 87.88 78 LEU A N 1
ATOM 611 C CA . LEU A 1 78 ? -1.943 0.137 10.004 1.00 87.88 78 LEU A CA 1
ATOM 612 C C . LEU A 1 78 ? -2.255 -1.259 9.446 1.00 87.88 78 LEU A C 1
ATOM 614 O O . LEU A 1 78 ? -3.344 -1.762 9.675 1.00 87.88 78 LEU A O 1
ATOM 618 N N . ASP A 1 79 ? -1.321 -1.921 8.760 1.00 87.12 79 ASP A N 1
ATOM 619 C CA . ASP A 1 79 ? -1.464 -3.331 8.392 1.00 87.12 79 ASP A CA 1
ATOM 620 C C . ASP A 1 79 ? -1.006 -4.220 9.566 1.00 87.12 79 ASP A C 1
ATOM 622 O O . ASP A 1 79 ? 0.186 -4.221 9.906 1.00 87.12 79 ASP A O 1
ATOM 626 N N . PRO A 1 80 ? -1.895 -5.032 10.168 1.00 83.19 80 PRO A N 1
ATOM 627 C CA . PRO A 1 80 ? -1.550 -5.896 11.298 1.00 83.19 80 PRO A CA 1
ATOM 628 C C . PRO A 1 80 ? -0.389 -6.859 11.005 1.00 83.19 80 PRO A C 1
ATOM 630 O O . PRO A 1 80 ? 0.357 -7.230 11.918 1.00 83.19 80 PRO A O 1
ATOM 633 N N . ARG A 1 81 ? -0.189 -7.234 9.731 1.00 83.00 81 ARG A N 1
ATOM 634 C CA . ARG A 1 81 ? 0.890 -8.129 9.274 1.00 83.00 81 ARG A CA 1
ATOM 635 C C . ARG A 1 81 ? 2.256 -7.442 9.271 1.00 83.00 81 ARG A C 1
ATOM 637 O O . ARG A 1 81 ? 3.285 -8.106 9.427 1.00 83.00 81 ARG A O 1
ATOM 644 N N . PHE A 1 82 ? 2.285 -6.122 9.079 1.00 80.56 82 PHE A N 1
ATOM 645 C CA . PHE A 1 82 ? 3.510 -5.321 8.940 1.00 80.56 82 PHE A CA 1
ATOM 646 C C . PHE A 1 82 ? 3.716 -4.290 10.049 1.00 80.56 82 PHE A C 1
ATOM 648 O O . PHE A 1 82 ? 4.740 -3.611 10.048 1.00 80.56 82 PHE A O 1
ATOM 655 N N . ARG A 1 83 ? 2.821 -4.257 11.036 1.00 77.12 83 ARG A N 1
ATOM 656 C CA . ARG A 1 83 ? 2.801 -3.385 12.216 1.00 77.12 83 ARG A CA 1
ATOM 657 C C . ARG A 1 83 ? 4.146 -3.164 12.918 1.00 77.12 83 ARG A C 1
ATOM 659 O O . ARG A 1 83 ? 4.431 -2.063 13.372 1.00 77.12 83 ARG A O 1
ATOM 666 N N . GLU A 1 84 ? 4.998 -4.189 13.006 1.00 69.19 84 GLU A N 1
ATOM 667 C CA . GLU A 1 84 ? 6.333 -4.080 13.630 1.00 69.19 84 GLU A CA 1
ATOM 668 C C . GLU A 1 84 ? 7.332 -3.249 12.797 1.00 69.19 84 GLU A C 1
ATOM 670 O O . GLU A 1 84 ? 8.410 -2.895 13.283 1.00 69.19 84 GLU A O 1
ATOM 675 N N . LEU A 1 85 ? 6.999 -2.956 11.533 1.00 75.69 85 LEU A N 1
ATOM 676 C CA . LEU A 1 85 ? 7.752 -2.106 10.609 1.00 75.69 85 LEU A CA 1
ATOM 677 C C . LEU A 1 85 ? 9.247 -2.459 10.534 1.00 75.69 85 LEU A C 1
ATOM 679 O O . LEU A 1 85 ? 10.097 -1.585 10.398 1.00 75.69 85 LEU A O 1
ATOM 683 N N . LYS A 1 86 ? 9.599 -3.752 10.604 1.00 74.94 86 LYS A N 1
ATOM 684 C CA . LYS A 1 86 ? 10.994 -4.255 10.645 1.00 74.94 86 LYS A CA 1
ATOM 685 C C . LYS A 1 86 ? 11.895 -3.787 9.494 1.00 74.94 86 LYS A C 1
ATOM 687 O O . LYS A 1 86 ? 13.102 -3.985 9.538 1.00 74.94 86 LYS A O 1
ATOM 692 N N . PHE A 1 87 ? 11.309 -3.229 8.441 1.00 76.31 87 PHE A N 1
ATOM 693 C CA . PHE A 1 87 ? 12.002 -2.742 7.253 1.00 76.31 87 PHE A CA 1
ATOM 694 C C . PHE A 1 87 ? 12.347 -1.238 7.295 1.00 76.31 87 PHE A C 1
ATOM 696 O O . PHE A 1 87 ? 13.098 -0.786 6.423 1.00 76.31 87 PHE A O 1
ATOM 703 N N . LEU A 1 88 ? 11.824 -0.490 8.276 1.00 78.44 88 LEU A N 1
ATOM 704 C CA . LEU A 1 88 ? 12.109 0.930 8.532 1.00 78.44 88 LEU A CA 1
ATOM 705 C C . LEU A 1 88 ? 13.115 1.103 9.680 1.00 78.44 88 LEU A C 1
ATOM 707 O O . LEU A 1 88 ? 13.244 0.220 10.535 1.00 78.44 88 LEU A O 1
ATOM 711 N N . SER A 1 89 ? 13.808 2.245 9.706 1.00 79.19 89 SER A N 1
ATOM 712 C CA . SER A 1 89 ? 14.630 2.646 10.857 1.00 79.19 89 SER A CA 1
ATOM 713 C C . SER A 1 89 ? 13.756 3.040 12.054 1.00 79.19 89 SER A C 1
ATOM 715 O O . SER A 1 89 ? 12.588 3.395 11.896 1.00 79.19 89 SER A O 1
ATOM 717 N N . GLU A 1 90 ? 14.310 2.997 13.269 1.00 78.31 90 GLU A N 1
ATOM 718 C CA . GLU A 1 90 ? 13.570 3.402 14.476 1.00 78.31 90 GLU A CA 1
ATOM 719 C C . GLU A 1 90 ? 13.112 4.8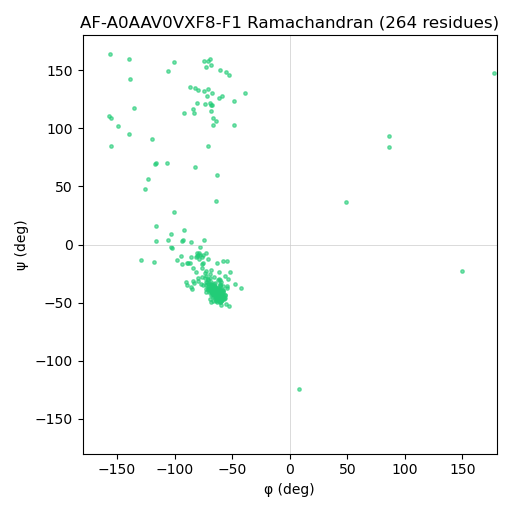72 14.414 1.00 78.31 90 GLU A C 1
ATOM 721 O O . GLU A 1 90 ? 12.006 5.195 14.838 1.00 78.31 90 GLU A O 1
ATOM 726 N N . GLU A 1 91 ? 13.900 5.749 13.789 1.00 80.38 91 GLU A N 1
ATOM 727 C CA . GLU A 1 91 ? 13.550 7.158 13.555 1.00 80.38 91 GLU A CA 1
ATOM 728 C C . GLU A 1 91 ? 12.326 7.311 12.634 1.00 80.38 91 GLU A C 1
ATOM 730 O O . GLU A 1 91 ? 11.394 8.070 12.927 1.00 80.38 91 GLU A O 1
ATOM 735 N N . GLU A 1 92 ? 12.296 6.549 11.533 1.00 81.62 92 GLU A N 1
ATOM 736 C CA . GLU A 1 92 ? 11.169 6.533 10.598 1.00 81.62 92 GLU A CA 1
ATOM 737 C C . GLU A 1 92 ? 9.902 6.011 11.298 1.00 81.62 92 GLU A C 1
ATOM 739 O O . GLU A 1 92 ? 8.824 6.586 11.136 1.00 81.62 92 GLU A O 1
ATOM 744 N N . LYS A 1 93 ? 10.023 4.973 12.140 1.00 84.75 93 LYS A N 1
ATOM 745 C CA . LYS A 1 93 ? 8.892 4.431 12.914 1.00 84.75 93 LYS A CA 1
ATOM 746 C C . LYS A 1 93 ? 8.298 5.468 13.858 1.00 84.75 93 LYS A C 1
ATOM 748 O O . LYS A 1 93 ? 7.081 5.643 13.867 1.00 84.75 93 LYS A O 1
ATOM 753 N N . VAL A 1 94 ? 9.132 6.151 14.644 1.00 84.44 94 VAL A N 1
ATOM 754 C CA . VAL A 1 94 ? 8.671 7.182 15.591 1.00 84.44 94 VAL A CA 1
ATOM 755 C C . VAL A 1 94 ? 7.927 8.291 14.851 1.00 84.44 94 VAL A C 1
ATOM 757 O O . VAL A 1 94 ? 6.856 8.708 15.286 1.00 84.44 94 VAL A O 1
ATOM 760 N N . THR A 1 95 ? 8.449 8.714 13.699 1.00 86.69 95 THR A N 1
ATOM 761 C CA . THR A 1 95 ? 7.821 9.749 12.867 1.00 86.69 95 THR A CA 1
ATOM 762 C C . THR A 1 95 ? 6.442 9.319 12.364 1.00 86.69 95 THR A C 1
ATOM 764 O O . THR A 1 95 ? 5.488 10.090 12.456 1.00 86.69 95 THR A O 1
ATOM 767 N N . VAL A 1 96 ? 6.313 8.081 11.874 1.00 86.94 96 VAL A N 1
ATOM 768 C CA . VAL A 1 96 ? 5.043 7.539 11.362 1.00 86.94 96 VAL A CA 1
ATOM 769 C C . VAL A 1 96 ? 3.992 7.452 12.464 1.00 86.94 96 VAL A C 1
ATOM 771 O O . VAL A 1 96 ? 2.883 7.949 12.278 1.00 86.94 96 VAL A O 1
ATOM 774 N N . TRP A 1 97 ? 4.337 6.877 13.620 1.00 86.50 97 TRP A N 1
ATOM 775 C CA . TRP A 1 97 ? 3.399 6.758 14.740 1.00 86.50 97 TRP A CA 1
ATOM 776 C C . TRP A 1 97 ? 2.970 8.124 15.275 1.00 86.50 97 TRP A C 1
ATOM 778 O O . TRP A 1 97 ? 1.779 8.342 15.462 1.00 86.50 97 TRP A O 1
ATOM 788 N N . LYS A 1 98 ? 3.901 9.076 15.413 1.00 87.94 98 LYS A N 1
ATOM 789 C CA . LYS A 1 98 ? 3.582 10.445 15.843 1.00 87.94 98 LYS A CA 1
ATOM 790 C C . LYS A 1 98 ? 2.615 11.149 14.886 1.00 87.94 98 LYS A C 1
ATOM 792 O O . LYS A 1 98 ? 1.743 11.893 15.319 1.00 87.94 98 LYS A O 1
ATOM 797 N N . GLN A 1 99 ? 2.759 10.934 13.579 1.00 87.62 99 GLN A N 1
ATOM 798 C CA . GLN A 1 99 ? 1.819 11.504 12.615 1.00 87.62 99 GLN A CA 1
ATOM 799 C C . GLN A 1 99 ? 0.447 10.832 12.656 1.00 87.62 99 GLN A C 1
ATOM 801 O O . GLN A 1 99 ? -0.553 11.531 12.547 1.00 87.62 99 GLN A O 1
ATOM 806 N N . LEU A 1 100 ? 0.391 9.510 12.844 1.00 87.12 100 LEU A N 1
ATOM 807 C CA . LEU A 1 100 ? -0.880 8.807 13.045 1.00 87.12 100 LEU A CA 1
ATOM 808 C C . LEU A 1 100 ? -1.585 9.286 14.320 1.00 87.12 100 LEU A C 1
ATOM 810 O O . LEU A 1 100 ? -2.793 9.478 14.300 1.00 87.12 100 LEU A O 1
ATOM 814 N N . GLU A 1 101 ? -0.841 9.542 15.398 1.00 86.88 101 GLU A N 1
ATOM 815 C CA . GLU A 1 101 ? -1.375 10.139 16.630 1.00 86.88 101 GLU A CA 1
ATOM 816 C C . GLU A 1 101 ? -1.967 11.532 16.393 1.00 86.88 101 GLU A C 1
ATOM 818 O O . GLU A 1 101 ? -3.030 11.841 16.925 1.00 86.88 101 GLU A O 1
ATOM 823 N N . ASN A 1 102 ? -1.295 12.374 15.605 1.00 86.81 102 ASN A N 1
ATOM 824 C CA . ASN A 1 102 ? -1.796 13.709 15.282 1.00 86.81 102 ASN A CA 1
ATOM 825 C C . ASN A 1 102 ? -3.066 13.649 14.425 1.00 86.81 102 ASN A C 1
ATOM 827 O O . ASN A 1 102 ? -4.040 14.313 14.758 1.00 86.81 102 ASN A O 1
ATOM 831 N N . GLU A 1 103 ? -3.091 12.809 13.387 1.00 86.38 103 GLU A N 1
ATOM 832 C CA . GLU A 1 103 ? -4.288 12.624 12.553 1.00 86.38 103 GLU A CA 1
ATOM 833 C C . GLU A 1 103 ? -5.463 12.061 13.355 1.00 86.38 103 GLU A C 1
ATOM 835 O O . GLU A 1 103 ? -6.601 12.473 13.160 1.00 86.38 103 GLU A O 1
ATOM 840 N N . LEU A 1 104 ? -5.199 11.158 14.303 1.00 84.12 104 LEU A N 1
ATOM 841 C CA . LEU A 1 104 ? -6.233 10.637 15.194 1.00 84.12 104 LEU A CA 1
ATOM 842 C C . LEU A 1 104 ? -6.823 11.742 16.084 1.00 84.12 104 LEU A C 1
ATOM 844 O O . LEU A 1 104 ? -8.017 11.728 16.355 1.00 84.12 104 LEU A O 1
ATOM 848 N N . LYS A 1 105 ? -6.003 12.698 16.543 1.00 83.81 105 LYS A N 1
ATOM 849 C CA . LYS A 1 105 ? -6.465 13.851 17.338 1.00 83.81 105 LYS A CA 1
ATOM 850 C C . LYS A 1 105 ? -7.302 14.822 16.511 1.00 83.81 105 LYS A C 1
ATOM 852 O O . LYS A 1 105 ? -8.305 15.325 17.010 1.00 83.81 105 LYS A O 1
ATO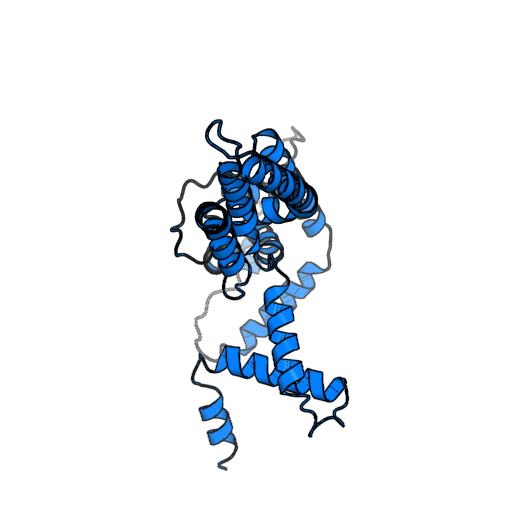M 857 N N . GLU A 1 106 ? -6.907 15.060 15.263 1.00 82.38 106 GLU A N 1
ATOM 858 C CA . GLU A 1 106 ? -7.672 15.891 14.327 1.00 82.38 106 GLU A CA 1
ATOM 859 C C . GLU A 1 106 ? -9.052 15.280 14.054 1.00 82.38 106 GLU A C 1
ATOM 861 O O . GLU A 1 106 ? -10.051 15.978 14.182 1.00 82.38 106 GLU A O 1
ATOM 866 N N . LEU A 1 107 ? -9.126 13.963 13.825 1.00 73.44 107 LEU A N 1
ATOM 867 C CA . LEU A 1 107 ? -10.392 13.253 13.592 1.00 73.44 107 LEU A CA 1
ATOM 868 C C . LEU A 1 107 ? -11.381 13.314 14.769 1.00 73.44 107 LEU A C 1
ATOM 870 O O . LEU A 1 107 ? -12.574 13.154 14.561 1.00 73.44 107 LEU A O 1
ATOM 874 N N . ILE A 1 108 ? -10.911 13.534 16.000 1.00 65.81 108 ILE A N 1
ATOM 875 C CA . ILE A 1 108 ? -11.773 13.664 17.194 1.00 65.81 108 ILE A CA 1
ATOM 876 C C . ILE A 1 108 ? -12.311 15.092 17.345 1.00 65.81 108 ILE A C 1
ATOM 878 O O . ILE A 1 108 ? -13.282 15.320 18.060 1.00 65.81 108 ILE A O 1
ATOM 882 N N . THR A 1 109 ? -11.655 16.065 16.711 1.00 61.25 109 THR A N 1
ATOM 883 C CA . THR A 1 109 ? -12.002 17.485 16.848 1.00 61.25 109 THR A CA 1
ATOM 884 C C . THR A 1 109 ? -13.056 17.916 15.823 1.00 61.25 109 THR A C 1
ATOM 886 O O . THR A 1 109 ? -13.674 18.958 16.019 1.00 61.25 109 THR A O 1
ATOM 889 N N . ASP A 1 110 ? -13.295 17.122 14.772 1.00 47.81 110 ASP A N 1
ATOM 890 C CA . ASP A 1 110 ? -14.365 17.364 13.799 1.00 47.81 110 ASP A CA 1
ATOM 891 C C . ASP A 1 110 ? -15.717 16.813 14.305 1.00 47.81 110 ASP A C 1
ATOM 893 O O . ASP A 1 110 ? -15.890 15.596 14.399 1.00 47.81 110 ASP A O 1
ATOM 897 N N . PRO A 1 111 ? -16.711 17.673 14.605 1.00 45.47 111 PRO A N 1
ATOM 898 C CA . PRO A 1 111 ? -18.039 17.256 15.063 1.00 45.47 111 PRO A CA 1
ATOM 899 C C . PRO A 1 111 ? -18.931 16.665 13.952 1.00 45.47 111 PRO A C 1
ATOM 901 O O . PRO A 1 111 ? -20.090 16.355 14.207 1.00 45.47 111 PRO A O 1
ATOM 904 N N . GLU A 1 112 ? -18.440 16.505 12.719 1.00 49.56 112 GLU A N 1
ATOM 905 C CA . GLU A 1 112 ? -19.245 15.978 11.602 1.00 49.56 112 GLU A CA 1
ATOM 906 C C . GLU A 1 112 ? -19.402 14.443 11.615 1.00 49.56 112 GLU A C 1
ATOM 908 O O . GLU A 1 112 ? -20.281 13.920 10.932 1.00 49.56 112 GLU A O 1
ATOM 913 N N . ILE A 1 113 ? -18.627 13.712 12.430 1.00 51.59 113 ILE A N 1
ATOM 914 C CA . ILE A 1 113 ? -18.648 12.234 12.456 1.00 51.59 113 ILE A CA 1
ATOM 915 C C . ILE A 1 113 ? -19.809 11.665 13.298 1.00 51.59 113 ILE A C 1
ATOM 917 O O . ILE A 1 113 ? -20.279 10.567 13.001 1.00 51.59 113 ILE A O 1
ATOM 921 N N . GLU A 1 114 ? -20.358 12.410 14.271 1.00 43.44 114 GLU A N 1
ATOM 922 C CA . GLU A 1 114 ? -21.562 11.955 15.001 1.00 43.44 114 GLU A CA 1
ATOM 923 C C . GLU A 1 114 ? -22.764 11.757 14.052 1.00 43.44 114 GLU A C 1
ATOM 925 O O . GLU A 1 114 ? -23.562 10.844 14.255 1.00 43.44 114 GLU A O 1
ATOM 930 N N . ASN A 1 115 ? -22.842 12.523 12.957 1.00 38.22 115 ASN A N 1
ATOM 931 C CA . ASN A 1 115 ? -23.921 12.398 11.972 1.00 38.22 115 ASN A CA 1
ATOM 932 C C . ASN A 1 115 ? -23.729 11.223 10.992 1.00 38.22 115 ASN A C 1
ATOM 934 O O . ASN A 1 115 ? -24.716 10.672 10.507 1.00 38.22 115 ASN A O 1
ATOM 938 N N . GLU A 1 116 ? -22.490 10.813 10.686 1.00 45.69 116 GLU A N 1
ATOM 939 C CA . GLU A 1 116 ? -22.242 9.646 9.819 1.00 45.69 116 GLU A CA 1
ATOM 940 C C . GLU A 1 116 ? -22.451 8.320 10.567 1.00 45.69 116 GLU A C 1
ATOM 942 O O . GLU A 1 116 ? -22.955 7.362 9.976 1.00 45.69 116 GLU A O 1
ATOM 947 N N . GLU A 1 117 ? -22.146 8.258 11.870 1.00 46.75 117 GLU A N 1
ATOM 948 C CA . GLU A 1 117 ? -22.476 7.091 12.702 1.00 46.75 117 GLU A CA 1
ATOM 949 C C . GLU A 1 117 ? -23.999 6.915 12.876 1.00 46.75 117 GLU A C 1
ATOM 951 O O . GLU A 1 117 ? -24.482 5.776 12.838 1.00 46.75 117 GLU A O 1
ATOM 956 N N . GLU A 1 118 ? -24.778 8.002 12.986 1.00 41.31 118 GLU A N 1
ATOM 957 C CA . GLU A 1 118 ? -26.253 7.942 12.972 1.00 41.31 118 GLU A CA 1
ATOM 958 C C . GLU A 1 118 ? -26.802 7.484 11.608 1.00 41.31 118 GLU A C 1
ATOM 960 O O . GLU A 1 118 ? -27.641 6.583 11.565 1.00 41.31 118 GLU A O 1
ATOM 965 N N . LEU A 1 119 ? -26.260 7.978 10.487 1.00 37.06 119 LEU A N 1
ATOM 966 C CA . LEU A 1 119 ? -26.709 7.563 9.147 1.00 37.06 119 LEU A CA 1
ATOM 967 C C . LEU A 1 119 ? -26.422 6.081 8.843 1.00 37.06 119 LEU A C 1
ATOM 969 O O . LEU A 1 119 ? -27.230 5.393 8.213 1.00 37.06 119 LEU A O 1
ATOM 973 N N . ILE A 1 120 ? -25.264 5.573 9.276 1.00 44.97 120 ILE A N 1
ATOM 974 C CA . ILE A 1 120 ? -24.890 4.168 9.067 1.00 44.97 120 ILE A CA 1
ATOM 975 C C . ILE A 1 120 ? -25.717 3.262 9.988 1.00 44.97 120 ILE A C 1
ATOM 977 O O . ILE A 1 120 ? -26.160 2.199 9.552 1.00 44.97 120 ILE A O 1
ATOM 981 N N . SER A 1 121 ? -25.985 3.679 11.229 1.00 43.81 121 SER A N 1
ATOM 982 C CA . SER A 1 121 ? -26.795 2.888 12.164 1.00 43.81 121 SER A CA 1
ATOM 983 C C . SER A 1 121 ? -28.285 2.843 11.797 1.00 43.81 121 SER A C 1
ATOM 985 O O . SER A 1 121 ? -28.886 1.776 11.937 1.00 43.81 121 SER A O 1
ATOM 987 N N . GLU A 1 122 ? -28.862 3.909 11.230 1.00 38.22 122 GLU A N 1
ATOM 988 C CA . GLU A 1 122 ? -30.227 3.879 10.672 1.00 38.22 122 GLU A CA 1
ATOM 989 C C . GLU A 1 122 ? -30.338 2.938 9.460 1.00 38.22 122 GLU A C 1
ATOM 991 O O . GLU A 1 122 ? -31.276 2.146 9.383 1.00 38.22 122 GLU A O 1
ATOM 996 N N . SER A 1 123 ? -29.336 2.913 8.572 1.00 42.59 123 SER A N 1
ATOM 997 C CA . SER A 1 123 ? -29.344 2.021 7.396 1.00 42.59 123 SER A CA 1
ATOM 998 C C . SER A 1 123 ? -29.205 0.522 7.728 1.00 42.59 123 SER A C 1
ATOM 1000 O O . SER A 1 123 ? -29.592 -0.341 6.934 1.00 42.59 123 SER A O 1
ATOM 1002 N N . ILE A 1 124 ? -28.662 0.194 8.908 1.00 43.22 124 ILE A N 1
ATOM 1003 C CA . ILE A 1 124 ? -28.529 -1.188 9.399 1.00 43.22 124 ILE A CA 1
ATOM 1004 C C . ILE A 1 124 ? -29.828 -1.651 10.081 1.00 43.22 124 ILE A C 1
ATOM 1006 O O . ILE A 1 124 ? -30.176 -2.827 9.982 1.00 43.22 124 ILE A O 1
ATOM 1010 N N . LEU A 1 125 ? -30.578 -0.742 10.716 1.00 35.94 125 LEU A N 1
ATOM 1011 C CA . LEU A 1 125 ? -31.829 -1.060 11.418 1.00 35.94 125 LEU A CA 1
ATOM 1012 C C . LEU A 1 125 ? -33.010 -1.357 10.480 1.00 35.94 125 LEU A C 1
ATOM 1014 O O . LEU A 1 125 ? -33.912 -2.090 10.876 1.00 35.94 125 LEU A O 1
ATOM 1018 N N . GLU A 1 126 ? -33.003 -0.857 9.243 1.00 37.22 126 GLU A N 1
ATOM 1019 C CA . GLU A 1 126 ? -34.071 -1.146 8.268 1.00 37.22 126 GLU A CA 1
ATOM 1020 C C . GLU A 1 126 ? -33.956 -2.536 7.607 1.00 37.22 126 GLU A C 1
ATOM 1022 O O . GLU A 1 126 ? -34.890 -2.971 6.939 1.00 37.22 126 GLU A O 1
ATOM 1027 N N . ASN A 1 127 ? -32.851 -3.268 7.811 1.00 37.06 127 ASN A N 1
ATOM 1028 C CA . ASN A 1 127 ? -32.610 -4.570 7.167 1.00 37.06 127 ASN A CA 1
ATOM 1029 C C . ASN A 1 127 ? -32.773 -5.795 8.092 1.00 37.06 127 ASN A C 1
ATOM 1031 O O . ASN A 1 127 ? -32.564 -6.923 7.645 1.00 37.06 127 ASN A O 1
ATOM 1035 N N . GLU A 1 128 ? -33.178 -5.609 9.352 1.00 34.28 128 GLU A N 1
ATOM 1036 C CA . GLU A 1 128 ? -33.499 -6.704 10.283 1.00 34.28 128 GLU A CA 1
ATOM 1037 C C . GLU A 1 128 ? -34.976 -6.661 10.707 1.00 34.28 128 GLU A C 1
ATOM 1039 O O . GLU A 1 128 ? -35.319 -6.405 11.863 1.00 34.28 128 GLU A O 1
ATOM 1044 N N . GLU A 1 129 ? -35.890 -6.963 9.782 1.00 34.72 129 GLU A N 1
ATOM 1045 C CA . GLU A 1 129 ? -37.225 -7.394 10.194 1.00 34.72 129 GLU A CA 1
ATOM 1046 C C . GLU A 1 129 ? -37.170 -8.831 10.749 1.00 34.72 129 GLU A C 1
ATOM 1048 O O . GLU A 1 129 ? -36.825 -9.785 10.055 1.00 34.72 129 GLU A O 1
ATOM 1053 N N . HIS A 1 130 ? -37.588 -8.940 12.017 1.00 34.72 130 HIS A N 1
ATOM 1054 C CA . HIS A 1 130 ? -37.988 -10.137 12.773 1.00 34.72 130 HIS A CA 1
ATOM 1055 C C . HIS A 1 130 ? -36.904 -10.966 13.484 1.00 34.72 130 HIS A C 1
ATOM 1057 O O . HIS A 1 130 ? -36.578 -12.076 13.073 1.00 34.72 130 HIS A O 1
ATOM 1063 N N . PHE A 1 131 ? -36.537 -10.533 14.700 1.00 26.22 131 PHE A N 1
ATOM 1064 C CA . PHE A 1 131 ? -36.572 -11.419 15.877 1.00 26.22 131 PHE A CA 1
ATOM 1065 C C . PHE A 1 131 ? -36.712 -10.610 17.185 1.00 26.22 131 PHE A C 1
ATOM 1067 O O . PHE A 1 131 ? -35.790 -9.926 17.623 1.00 26.22 131 PHE A O 1
ATOM 1074 N N . GLU A 1 132 ? -37.881 -10.678 17.828 1.00 35.25 132 GLU A N 1
ATOM 1075 C CA . GLU A 1 132 ? -38.127 -10.057 19.134 1.00 35.25 132 GLU A CA 1
ATOM 1076 C C . GLU A 1 132 ? -37.304 -10.746 20.236 1.00 35.25 132 GLU A C 1
ATOM 1078 O O . GLU A 1 132 ? -37.509 -11.923 20.533 1.00 35.25 132 GLU A O 1
ATOM 1083 N N . THR A 1 133 ? -36.430 -10.001 20.924 1.00 28.95 133 THR A N 1
ATOM 1084 C CA . THR A 1 133 ? -36.035 -10.338 22.301 1.00 28.95 133 THR A CA 1
ATOM 1085 C C . THR A 1 133 ? -36.039 -9.083 23.173 1.00 28.95 133 THR A C 1
ATOM 1087 O O . THR A 1 133 ? -35.322 -8.111 22.942 1.00 28.95 133 THR A O 1
ATOM 1090 N N . HIS A 1 134 ? -36.900 -9.084 24.191 1.00 36.38 134 HIS A N 1
ATOM 1091 C CA . HIS A 1 134 ? -37.028 -7.998 25.156 1.00 36.38 134 HIS A CA 1
ATOM 1092 C C . HIS A 1 134 ? -35.773 -7.895 26.039 1.00 36.38 134 HIS A C 1
ATOM 1094 O O . HIS A 1 134 ? -35.451 -8.812 26.794 1.00 36.38 134 HIS A O 1
ATOM 1100 N N . SER A 1 135 ? -35.091 -6.750 26.013 1.00 36.56 135 SER A N 1
ATOM 1101 C CA . SER A 1 135 ? -34.145 -6.342 27.060 1.00 36.56 135 SER A CA 1
ATOM 1102 C C . SER A 1 135 ? -34.301 -4.850 27.365 1.00 36.56 135 SER A C 1
ATOM 1104 O O . SER A 1 135 ? -34.574 -4.066 26.455 1.00 36.56 135 SER A O 1
ATOM 1106 N N . PRO A 1 136 ? -34.188 -4.433 28.641 1.00 34.59 136 PRO A N 1
ATOM 1107 C CA . PRO A 1 136 ? -34.583 -3.094 29.058 1.00 34.59 136 PRO A CA 1
ATOM 1108 C C . PRO A 1 136 ? -33.574 -2.014 28.617 1.00 34.59 136 PRO A C 1
ATOM 1110 O O . PRO A 1 136 ? -32.394 -2.309 28.400 1.00 34.59 136 PRO A O 1
ATOM 1113 N N . PRO A 1 137 ? -33.998 -0.737 28.513 1.00 40.84 137 PRO A N 1
ATOM 1114 C CA . PRO A 1 137 ? -33.185 0.326 27.928 1.00 40.84 137 PRO A CA 1
ATOM 1115 C C . PRO A 1 137 ? -31.976 0.669 28.809 1.00 40.84 137 PRO A C 1
ATOM 1117 O O . PRO A 1 137 ? -32.115 1.230 29.900 1.00 40.84 137 PRO A O 1
ATOM 1120 N N . ARG A 1 138 ? -30.765 0.407 28.300 1.00 52.03 138 ARG A N 1
ATOM 1121 C CA . ARG A 1 138 ? -29.469 0.654 28.972 1.00 52.03 138 ARG A CA 1
ATOM 1122 C C . ARG A 1 138 ? -29.222 2.117 29.381 1.00 52.03 138 ARG A C 1
ATOM 1124 O O . ARG A 1 138 ? -28.344 2.376 30.199 1.00 52.03 138 ARG A O 1
ATOM 1131 N N . LYS A 1 139 ? -30.004 3.074 28.865 1.00 50.88 139 LYS A N 1
ATOM 1132 C CA . LYS A 1 139 ? -29.811 4.515 29.110 1.00 50.88 139 LYS A CA 1
ATOM 1133 C C . LYS A 1 139 ? -30.286 4.992 30.498 1.00 50.88 139 LYS A C 1
ATOM 1135 O O . LYS A 1 139 ? -29.789 6.009 30.962 1.00 50.88 139 LYS A O 1
ATOM 1140 N N . LYS A 1 140 ? -31.168 4.260 31.201 1.00 44.41 140 LYS A N 1
ATOM 1141 C CA . LYS A 1 140 ? -31.660 4.655 32.547 1.00 44.41 140 LYS A CA 1
ATOM 1142 C C . LYS A 1 140 ? -30.879 4.066 33.730 1.00 44.41 140 LYS A C 1
ATOM 1144 O O . LYS A 1 140 ? -30.997 4.581 34.832 1.00 44.41 140 LYS A O 1
ATOM 1149 N N . LEU A 1 141 ? -30.071 3.023 33.521 1.00 40.59 141 LEU A N 1
ATOM 1150 C CA . LEU A 1 141 ? -29.304 2.397 34.609 1.00 40.59 141 LEU A CA 1
ATOM 1151 C C . LEU A 1 141 ? -28.039 3.200 34.958 1.00 40.59 141 LEU A C 1
ATOM 1153 O O . LEU A 1 141 ? -27.635 3.257 36.113 1.00 40.59 141 LEU A O 1
ATOM 1157 N N . ARG A 1 142 ? -27.445 3.880 33.968 1.00 47.00 142 ARG A N 1
ATOM 1158 C CA . ARG A 1 142 ? -26.199 4.642 34.141 1.00 47.00 142 ARG A CA 1
ATOM 1159 C C . ARG A 1 142 ? -26.386 5.940 34.934 1.00 47.00 142 ARG A C 1
ATOM 1161 O O . ARG A 1 142 ? -25.452 6.359 35.599 1.00 47.00 142 ARG A O 1
ATOM 1168 N N . SER A 1 143 ? -27.582 6.541 34.913 1.00 49.62 143 SER A N 1
ATOM 1169 C CA . SER A 1 143 ? -27.870 7.748 35.708 1.00 49.62 143 SER A CA 1
ATOM 1170 C C . SER A 1 143 ? -28.202 7.451 37.173 1.00 49.62 143 SER A C 1
ATOM 1172 O O . SER A 1 143 ? -28.368 8.385 37.943 1.00 49.62 143 SER A O 1
ATOM 1174 N N . LEU A 1 144 ? -28.349 6.175 37.550 1.00 45.72 144 LEU A N 1
ATOM 1175 C CA . LEU A 1 144 ? -28.741 5.751 38.899 1.00 45.72 144 LEU A CA 1
ATOM 1176 C C . LEU A 1 144 ? -27.562 5.224 39.736 1.00 45.72 144 LEU A C 1
ATOM 1178 O O . LEU A 1 144 ? -27.764 4.855 40.885 1.00 45.72 144 LEU A O 1
ATOM 1182 N N . MET A 1 145 ? -26.354 5.163 39.162 1.00 46.38 145 MET A N 1
ATOM 1183 C CA . MET A 1 145 ? -25.135 4.650 39.815 1.00 46.38 145 MET A CA 1
ATOM 1184 C C . MET A 1 145 ? -24.050 5.729 39.977 1.00 46.38 145 MET A C 1
ATOM 1186 O O . MET A 1 145 ? -22.888 5.398 40.186 1.00 46.38 145 MET A O 1
ATOM 1190 N N . ILE A 1 146 ? -24.418 7.008 39.845 1.00 47.12 146 ILE A N 1
ATOM 1191 C CA . ILE A 1 146 ? -23.551 8.159 40.128 1.00 47.12 146 ILE A CA 1
ATOM 1192 C C . ILE A 1 146 ? -24.054 8.765 41.438 1.00 47.12 146 ILE A C 1
ATOM 1194 O O . ILE A 1 146 ? -24.728 9.787 41.432 1.00 47.12 146 ILE A O 1
ATOM 1198 N N . ASP A 1 147 ? -23.836 8.050 42.536 1.00 44.00 147 ASP A N 1
ATOM 1199 C CA . ASP A 1 147 ? -23.911 8.624 43.879 1.00 44.00 147 ASP A CA 1
ATOM 1200 C C . ASP A 1 147 ? -23.041 7.771 44.807 1.00 44.00 147 ASP A C 1
ATOM 1202 O O . ASP A 1 147 ? -23.477 6.784 45.402 1.00 44.00 147 ASP A O 1
ATOM 1206 N N . SER A 1 148 ? -21.753 8.093 44.821 1.00 39.41 148 SER A N 1
ATOM 1207 C CA . SER A 1 148 ? -20.858 7.778 45.927 1.00 39.41 148 SER A CA 1
ATOM 1208 C C . SER A 1 148 ? -19.698 8.761 45.864 1.00 39.41 148 SER A C 1
ATOM 1210 O O . SER A 1 148 ? -18.908 8.724 44.919 1.00 39.41 148 SER A O 1
ATOM 1212 N N . ASP A 1 149 ? -19.691 9.646 46.854 1.00 46.09 149 ASP A N 1
ATOM 1213 C CA . ASP A 1 149 ? -18.624 10.562 47.232 1.00 46.09 149 ASP A CA 1
ATOM 1214 C C . ASP A 1 149 ? -17.233 9.925 47.103 1.00 46.09 149 ASP A C 1
ATOM 1216 O O . ASP A 1 149 ? -16.994 8.850 47.649 1.00 46.09 149 ASP A O 1
ATOM 1220 N N . ASP A 1 150 ? -16.322 10.625 46.431 1.00 37.56 150 ASP A N 1
ATOM 1221 C CA . ASP A 1 150 ? -14.900 10.635 46.776 1.00 37.56 150 ASP A CA 1
ATOM 1222 C C . ASP A 1 150 ? -14.350 12.014 46.379 1.00 37.56 150 ASP A C 1
ATOM 1224 O O . ASP A 1 150 ? -14.173 12.340 45.201 1.00 37.56 150 ASP A O 1
ATOM 1228 N N . ASP A 1 151 ? -14.184 12.852 47.404 1.00 44.66 151 ASP A N 1
ATOM 1229 C CA . ASP A 1 151 ? -13.365 14.058 47.388 1.00 44.66 151 ASP A CA 1
ATOM 1230 C C . ASP A 1 151 ? -11.899 13.634 47.235 1.00 44.66 151 ASP A C 1
ATOM 1232 O O . ASP A 1 151 ? -11.308 13.141 48.189 1.00 44.66 151 ASP A O 1
ATOM 1236 N N . ASP A 1 152 ? -11.304 13.880 46.070 1.00 36.88 152 ASP A N 1
ATOM 1237 C CA . ASP A 1 152 ? -9.851 13.980 45.919 1.00 36.88 152 ASP A CA 1
ATOM 1238 C C . ASP A 1 152 ? -9.531 15.144 44.961 1.00 36.88 152 ASP A C 1
ATOM 1240 O O . ASP A 1 152 ? -9.544 15.024 43.732 1.00 36.88 152 ASP A O 1
ATOM 1244 N N . GLU A 1 153 ? -9.254 16.311 45.549 1.00 44.03 153 GLU A N 1
ATOM 1245 C CA . GLU A 1 153 ? -8.369 17.308 44.946 1.00 44.03 153 GLU A CA 1
ATOM 1246 C C . GLU A 1 153 ? -6.956 16.710 44.917 1.00 44.03 153 GLU A C 1
ATOM 1248 O O . GLU A 1 153 ? -6.307 16.661 45.954 1.00 44.03 153 GLU A O 1
ATOM 1253 N N . ASP A 1 154 ? -6.487 16.233 43.758 1.00 33.12 154 ASP A N 1
ATOM 1254 C CA . ASP A 1 154 ? -5.138 16.525 43.249 1.00 33.12 154 ASP A CA 1
ATOM 1255 C C . ASP A 1 154 ? -4.808 15.805 41.922 1.00 33.12 154 ASP A C 1
ATOM 1257 O O . ASP A 1 154 ? -5.180 14.666 41.657 1.00 33.12 154 ASP A O 1
ATOM 1261 N N . ASP A 1 155 ? -3.996 16.512 41.133 1.00 30.64 155 ASP A N 1
ATOM 1262 C CA . ASP A 1 155 ? -3.211 16.096 39.964 1.00 30.64 155 ASP A CA 1
ATOM 1263 C C . ASP A 1 155 ? -3.889 16.093 38.577 1.00 30.64 155 ASP A C 1
ATOM 1265 O O . ASP A 1 155 ? -4.437 15.114 38.069 1.00 30.64 155 ASP A O 1
ATOM 1269 N N . TYR A 1 156 ? -3.708 17.228 37.893 1.00 33.88 156 TYR A N 1
ATOM 1270 C CA . TYR A 1 156 ? -3.840 17.432 36.447 1.00 33.88 156 TYR A CA 1
ATOM 1271 C C . TYR A 1 156 ? -2.795 16.594 35.669 1.00 33.88 156 TYR A C 1
ATOM 1273 O O . TYR A 1 156 ? -1.971 17.119 34.916 1.00 33.88 156 TYR A O 1
ATOM 1281 N N . SER A 1 157 ? -2.819 15.269 35.809 1.00 38.50 157 SER A N 1
ATOM 1282 C CA . SER A 1 157 ? -2.154 14.385 34.856 1.00 38.50 157 SER A CA 1
ATOM 1283 C C . SER A 1 157 ? -3.069 14.224 33.641 1.00 38.50 157 SER A C 1
ATOM 1285 O O . SER A 1 157 ? -4.236 13.854 33.740 1.00 38.50 157 SER A O 1
ATOM 1287 N N . VAL A 1 158 ? -2.548 14.593 32.471 1.00 43.88 158 VAL A N 1
ATOM 1288 C CA . VAL A 1 158 ? -3.211 14.490 31.167 1.00 43.88 158 VAL A CA 1
ATOM 1289 C C . VAL A 1 158 ? -3.804 13.089 31.010 1.00 43.88 158 VAL A C 1
ATOM 1291 O O . VAL A 1 158 ? -3.092 12.122 30.736 1.00 43.88 158 VAL A O 1
ATOM 1294 N N . THR A 1 159 ? -5.118 12.971 31.184 1.00 39.91 159 THR A N 1
ATOM 1295 C CA . THR A 1 159 ? -5.847 11.739 30.915 1.00 39.91 159 THR A CA 1
ATOM 1296 C C . THR A 1 159 ? -5.734 11.470 29.418 1.00 39.91 159 THR A C 1
ATOM 1298 O O . THR A 1 159 ? -6.302 12.176 28.589 1.00 39.91 159 THR A O 1
ATOM 1301 N N . GLN A 1 160 ? -4.920 10.480 29.041 1.00 48.31 160 GLN A N 1
ATOM 1302 C CA . GLN A 1 160 ? -4.843 10.009 27.658 1.00 48.31 160 GLN A CA 1
ATOM 1303 C C . GLN A 1 160 ? -6.266 9.768 27.144 1.00 48.31 160 GLN A C 1
ATOM 1305 O O . GLN A 1 160 ? -7.016 8.988 27.746 1.00 48.31 160 GLN A O 1
ATOM 1310 N N . SER A 1 161 ? -6.634 10.428 26.043 1.00 63.16 161 SER A N 1
ATOM 1311 C CA . SER A 1 161 ? -7.927 10.220 25.397 1.00 63.16 161 SER A CA 1
ATOM 1312 C C . SER A 1 161 ? -8.128 8.718 25.119 1.00 63.16 161 SER A C 1
ATOM 1314 O O . SER A 1 161 ? -7.154 8.011 24.834 1.00 63.16 161 SER A O 1
ATOM 1316 N N . PRO A 1 162 ? -9.364 8.188 25.190 1.00 69.88 162 PRO A N 1
ATOM 1317 C CA . PRO A 1 162 ? -9.637 6.759 24.975 1.00 69.88 162 PRO A CA 1
ATOM 1318 C C . PRO A 1 162 ? -9.079 6.244 23.637 1.00 69.88 162 PRO A C 1
ATOM 1320 O O . PRO A 1 162 ? -8.641 5.102 23.527 1.00 69.88 162 PRO A O 1
ATOM 1323 N N . THR A 1 163 ? -9.002 7.122 22.643 1.00 73.25 163 THR A N 1
ATOM 1324 C CA . THR A 1 163 ? -8.393 6.902 21.328 1.00 73.25 163 THR A CA 1
ATOM 1325 C C . THR A 1 163 ? -6.875 6.718 21.358 1.00 73.25 163 THR A C 1
ATOM 1327 O O . THR A 1 163 ? -6.347 5.877 20.632 1.00 73.25 163 THR A O 1
ATOM 1330 N N . MET A 1 164 ? -6.152 7.437 22.219 1.00 75.81 164 MET A N 1
ATOM 1331 C CA . MET A 1 164 ? -4.699 7.285 22.345 1.00 75.81 164 MET A CA 1
ATOM 1332 C C . MET A 1 164 ? -4.345 5.932 22.977 1.00 75.81 164 MET A C 1
ATOM 1334 O O . MET A 1 164 ? -3.423 5.257 22.518 1.00 75.81 164 MET A O 1
ATOM 1338 N N . LYS A 1 165 ? -5.166 5.466 23.929 1.00 80.06 165 LYS A N 1
ATOM 1339 C CA . LYS A 1 165 ? -5.054 4.118 24.510 1.00 80.06 165 LYS A CA 1
ATOM 1340 C C . LYS A 1 165 ? -5.278 3.018 23.470 1.00 80.06 165 LYS A C 1
ATOM 1342 O O . LYS A 1 165 ? -4.501 2.068 23.418 1.00 80.06 165 LYS A O 1
ATOM 1347 N N . GLN A 1 166 ? -6.276 3.166 22.591 1.00 82.56 166 GLN A N 1
ATOM 1348 C CA . GLN A 1 166 ? -6.510 2.223 21.485 1.00 82.56 166 GLN A CA 1
ATOM 1349 C C . GLN A 1 166 ? -5.283 2.092 20.570 1.00 82.56 166 GLN A C 1
ATOM 1351 O O . GLN A 1 166 ? -4.907 0.980 20.191 1.00 82.56 166 GLN A O 1
ATOM 1356 N N . LEU A 1 167 ? -4.640 3.213 20.229 1.00 82.81 167 LEU A N 1
ATOM 1357 C CA . LEU A 1 167 ? -3.455 3.212 19.373 1.00 82.81 167 LEU A CA 1
ATOM 1358 C C . LEU A 1 167 ? -2.250 2.557 20.058 1.00 82.81 167 LEU A C 1
ATOM 1360 O O . LEU A 1 167 ? -1.543 1.772 19.425 1.00 82.81 167 LEU A O 1
ATOM 1364 N N . GLU A 1 168 ? -2.021 2.838 21.342 1.00 82.62 168 GLU A N 1
ATOM 1365 C CA . GLU A 1 168 ? -0.950 2.206 22.123 1.00 82.62 168 GLU A CA 1
ATOM 1366 C C . GLU A 1 168 ? -1.169 0.694 22.274 1.00 82.62 168 GLU A C 1
ATOM 1368 O O . GLU A 1 168 ? -0.233 -0.094 22.099 1.00 82.62 168 GLU A O 1
ATOM 1373 N N . GLU A 1 169 ? -2.406 0.264 22.527 1.00 84.31 169 GLU A N 1
ATOM 1374 C CA . GLU A 1 169 ? -2.771 -1.153 22.552 1.00 84.31 169 GLU A CA 1
ATOM 1375 C C . GLU A 1 169 ? -2.534 -1.826 21.200 1.00 84.31 169 GLU A C 1
ATOM 1377 O O . GLU A 1 169 ? -1.930 -2.903 21.145 1.00 84.31 169 GLU A O 1
ATOM 1382 N N . TYR A 1 170 ? -2.967 -1.190 20.106 1.00 83.75 170 TYR A N 1
ATOM 1383 C CA . TYR A 1 170 ? -2.723 -1.697 18.760 1.00 83.75 170 TYR A CA 1
ATOM 1384 C C . TYR A 1 170 ? -1.224 -1.778 18.479 1.00 83.75 170 TYR A C 1
ATOM 1386 O O . TYR A 1 170 ? -0.745 -2.824 18.051 1.00 83.75 170 TYR A O 1
ATOM 1394 N N . LYS A 1 171 ? -0.447 -0.734 18.785 1.00 82.44 171 LYS A N 1
ATOM 1395 C CA . LYS A 1 171 ? 1.013 -0.694 18.604 1.00 82.44 171 LYS A CA 1
ATOM 1396 C C . LYS A 1 171 ? 1.733 -1.777 19.401 1.00 82.44 171 LYS A C 1
ATOM 1398 O O . LYS A 1 171 ? 2.730 -2.320 18.924 1.00 82.44 171 LYS A O 1
ATOM 1403 N N . ASN A 1 172 ? 1.211 -2.150 20.566 1.00 80.88 172 ASN A N 1
ATOM 1404 C CA . ASN A 1 172 ? 1.820 -3.179 21.396 1.00 80.88 172 ASN A CA 1
ATOM 1405 C C . ASN A 1 172 ? 1.391 -4.593 21.003 1.00 80.88 172 ASN A C 1
ATOM 1407 O O . ASN A 1 172 ? 2.289 -5.423 20.906 1.00 80.88 172 ASN A O 1
ATOM 1411 N N . LEU A 1 173 ? 0.122 -4.839 20.625 1.00 78.56 173 LEU A N 1
ATOM 1412 C CA . LEU A 1 173 ? -0.490 -6.153 20.317 1.00 78.56 173 LEU A CA 1
ATOM 1413 C C . LEU A 1 173 ? 0.424 -7.349 20.655 1.00 78.56 173 LEU A C 1
ATOM 1415 O O . LEU A 1 173 ? 0.799 -7.435 21.797 1.00 78.56 173 LEU A O 1
ATOM 1419 N N . LYS A 1 174 ? 0.783 -8.289 19.782 1.00 66.19 174 LYS A N 1
ATOM 1420 C CA . LYS A 1 174 ? 1.755 -9.424 19.970 1.00 66.19 174 LYS A CA 1
ATOM 1421 C C . LYS A 1 174 ? 1.309 -10.591 19.098 1.00 66.19 174 LYS A C 1
ATOM 1423 O O . LYS A 1 174 ? 2.112 -11.441 18.727 1.00 66.19 174 LYS A O 1
ATOM 1428 N N . ILE A 1 175 ? 0.022 -10.601 18.762 1.00 70.88 175 ILE A N 1
ATOM 1429 C CA . ILE A 1 175 ? -0.583 -11.509 17.803 1.00 70.88 175 ILE A CA 1
ATOM 1430 C C . ILE A 1 175 ? 0.081 -11.276 16.444 1.00 70.88 175 ILE A C 1
ATOM 1432 O O . ILE A 1 175 ? 0.155 -10.143 15.962 1.00 70.88 175 ILE A O 1
ATOM 1436 N N . LYS A 1 176 ? 0.588 -12.356 15.848 1.00 70.50 176 LYS A N 1
ATOM 1437 C CA . LYS A 1 176 ? 1.055 -12.369 14.463 1.00 70.50 176 LYS A CA 1
ATOM 1438 C C . LYS A 1 176 ? -0.114 -12.789 13.589 1.00 70.50 176 LYS A C 1
ATOM 1440 O O . LYS A 1 176 ? -0.565 -13.926 13.682 1.00 70.50 176 LYS A O 1
ATOM 1445 N N . VAL A 1 177 ? -0.590 -11.865 12.767 1.00 76.62 177 VAL A N 1
ATOM 1446 C CA . VAL A 1 177 ? -1.635 -12.144 11.783 1.00 76.62 177 VAL A CA 1
ATOM 1447 C C . VAL A 1 177 ? -1.022 -12.952 10.627 1.00 76.62 177 VAL A C 1
ATOM 1449 O O . VAL A 1 177 ? 0.070 -12.591 10.169 1.00 76.62 177 VAL A O 1
ATOM 1452 N N . PRO A 1 178 ? -1.654 -14.054 10.179 1.00 78.25 178 PRO A N 1
ATOM 1453 C CA . PRO A 1 178 ? -1.201 -14.808 9.012 1.00 78.25 178 PRO A CA 1
ATOM 1454 C C . PRO A 1 178 ? -1.074 -13.920 7.768 1.00 78.25 178 PRO A C 1
ATOM 1456 O O . PRO A 1 178 ? -1.833 -12.970 7.592 1.00 78.25 178 PRO A O 1
ATOM 1459 N N . TYR A 1 179 ? -0.134 -14.239 6.875 1.00 73.94 179 TYR A N 1
ATOM 1460 C CA . TYR A 1 179 ? 0.060 -13.453 5.649 1.00 73.94 179 TYR A CA 1
ATOM 1461 C C . TYR A 1 179 ? -1.135 -13.527 4.689 1.00 73.94 179 TYR A C 1
ATOM 1463 O O . TYR A 1 179 ? -1.383 -12.558 3.971 1.00 73.94 179 TYR A O 1
ATOM 1471 N N . ASP A 1 180 ? -1.878 -14.634 4.741 1.00 76.88 180 ASP A N 1
ATOM 1472 C CA . ASP A 1 180 ? -3.026 -14.917 3.877 1.00 76.88 180 ASP A CA 1
ATOM 1473 C C . ASP A 1 180 ? -4.319 -14.233 4.345 1.00 76.88 180 ASP A C 1
ATOM 1475 O O . ASP A 1 180 ? -5.302 -14.210 3.610 1.00 76.88 180 ASP A O 1
ATOM 1479 N N . GLN A 1 181 ? -4.338 -13.661 5.556 1.00 81.44 181 GLN A N 1
ATOM 1480 C CA . GLN A 1 181 ? -5.496 -12.918 6.045 1.00 81.44 181 GLN A CA 1
ATOM 1481 C C . GLN A 1 181 ? -5.513 -11.508 5.444 1.00 81.44 181 GLN A C 1
ATOM 1483 O O . GLN A 1 181 ? -4.501 -10.799 5.450 1.00 81.44 181 GLN A O 1
ATOM 1488 N N . ASP A 1 182 ? -6.680 -11.095 4.952 1.00 85.50 182 ASP A N 1
ATOM 1489 C CA . ASP A 1 182 ? -6.919 -9.731 4.488 1.00 85.50 182 ASP A CA 1
ATOM 1490 C C . ASP A 1 182 ? -6.918 -8.751 5.681 1.00 85.50 182 ASP A C 1
ATOM 1492 O O . ASP A 1 182 ? -7.725 -8.917 6.606 1.00 85.50 182 ASP A O 1
ATOM 1496 N N . PRO A 1 183 ? -6.041 -7.726 5.687 1.00 87.00 183 PRO A N 1
ATOM 1497 C CA . PRO A 1 183 ? -6.026 -6.699 6.723 1.00 87.00 183 PRO A CA 1
ATOM 1498 C C . PRO A 1 183 ? -7.367 -6.001 6.914 1.00 87.00 183 PRO A C 1
ATOM 1500 O O . PRO A 1 183 ? -7.705 -5.666 8.047 1.00 87.00 183 PRO A O 1
ATOM 1503 N N . LEU A 1 184 ? -8.129 -5.775 5.840 1.00 87.56 184 LEU A N 1
ATOM 1504 C CA . LEU A 1 184 ? -9.414 -5.078 5.932 1.00 87.56 184 LEU A CA 1
ATOM 1505 C C . LEU A 1 184 ? -10.440 -5.910 6.707 1.00 87.56 184 LEU A C 1
ATOM 1507 O O . LEU A 1 184 ? -11.145 -5.370 7.559 1.00 87.56 184 LEU A O 1
ATOM 1511 N N . ASN A 1 185 ? -10.457 -7.229 6.499 1.00 87.88 185 ASN A N 1
ATOM 1512 C CA . ASN A 1 185 ? -11.296 -8.139 7.281 1.00 87.88 185 ASN A CA 1
ATOM 1513 C C . ASN A 1 185 ? -10.871 -8.181 8.752 1.00 87.88 185 ASN A C 1
ATOM 1515 O O . ASN A 1 185 ? -11.724 -8.141 9.634 1.00 87.88 185 ASN A O 1
ATOM 1519 N N . TRP A 1 186 ? -9.562 -8.172 9.032 1.00 89.50 186 TRP A N 1
ATOM 1520 C CA . TRP A 1 186 ? -9.073 -8.090 10.412 1.00 89.50 186 TRP A CA 1
ATOM 1521 C C . TRP A 1 186 ? -9.543 -6.805 11.108 1.00 89.50 186 TRP A C 1
ATOM 1523 O O . TRP A 1 186 ? -9.974 -6.847 12.262 1.00 89.50 186 TRP A O 1
ATOM 1533 N N . TRP A 1 187 ? -9.498 -5.664 10.415 1.00 91.00 187 TRP A N 1
ATOM 1534 C CA . TRP A 1 187 ? -9.997 -4.400 10.960 1.00 91.00 187 TRP A CA 1
ATOM 1535 C C . TRP A 1 187 ? -11.505 -4.407 11.170 1.00 91.00 187 TRP A C 1
ATOM 1537 O O . TRP A 1 187 ? -11.950 -3.889 12.187 1.00 91.00 187 TRP A O 1
ATOM 1547 N N . LYS A 1 188 ? -12.273 -5.043 10.279 1.00 88.56 188 LYS A N 1
ATOM 1548 C CA . LYS A 1 188 ? -13.724 -5.217 10.432 1.00 88.56 188 LYS A CA 1
ATOM 1549 C C . LYS A 1 188 ? -14.079 -6.024 11.686 1.00 88.56 188 LYS A C 1
ATOM 1551 O O . LYS A 1 188 ? -14.979 -5.649 12.426 1.00 88.56 188 LYS A O 1
ATOM 1556 N N . GLU A 1 189 ? -13.349 -7.103 11.960 1.00 88.81 189 GLU A N 1
ATOM 1557 C CA . GLU A 1 189 ? -13.558 -7.931 13.160 1.00 88.81 189 GLU A CA 1
ATOM 1558 C C . GLU A 1 189 ? -13.176 -7.201 14.459 1.00 88.81 189 GLU A C 1
ATOM 1560 O O . GLU A 1 189 ? -13.787 -7.425 15.504 1.00 88.81 189 GLU A O 1
ATOM 1565 N N . ASN A 1 190 ? -12.174 -6.317 14.404 1.00 86.38 190 ASN A N 1
ATOM 1566 C CA . ASN A 1 190 ? -11.634 -5.611 15.572 1.00 86.38 190 ASN A CA 1
ATOM 1567 C C . ASN A 1 190 ? -12.095 -4.145 15.683 1.00 86.38 190 ASN A C 1
ATOM 1569 O O . ASN A 1 190 ? -11.595 -3.405 16.535 1.00 86.38 190 ASN A O 1
ATOM 1573 N N . GLU A 1 191 ? -13.056 -3.725 14.859 1.00 87.00 191 GLU A N 1
ATOM 1574 C CA . GLU A 1 191 ? -13.570 -2.351 14.795 1.00 87.00 191 GLU A CA 1
ATOM 1575 C C . GLU A 1 191 ? -14.176 -1.906 16.131 1.00 87.00 191 GLU A C 1
ATOM 1577 O O . GLU A 1 191 ? -13.906 -0.804 16.598 1.00 87.00 191 GLU A O 1
ATOM 1582 N N . SER A 1 192 ? -14.889 -2.800 16.822 1.00 83.81 192 SER A N 1
ATOM 1583 C CA . SER A 1 192 ? -15.475 -2.523 18.143 1.00 83.81 192 SER A CA 1
ATOM 1584 C C . SER A 1 192 ? -14.434 -2.180 19.216 1.00 83.81 192 SER A C 1
ATOM 1586 O O . SER A 1 192 ? -14.719 -1.422 20.142 1.00 83.81 192 SER A O 1
ATOM 1588 N N . LYS A 1 193 ? -13.218 -2.726 19.096 1.00 82.56 193 LYS A N 1
ATOM 1589 C CA . LYS A 1 193 ? -12.122 -2.494 20.041 1.00 82.56 193 LYS A CA 1
ATOM 1590 C C . LYS A 1 193 ? -11.270 -1.284 19.656 1.00 82.56 193 LYS A C 1
ATOM 1592 O O . LYS A 1 193 ? -10.769 -0.581 20.532 1.00 82.56 193 LYS A O 1
ATOM 1597 N N . TYR A 1 194 ? -11.094 -1.052 18.359 1.00 85.19 194 TYR A N 1
ATOM 1598 C CA . TYR A 1 194 ? -10.188 -0.044 17.813 1.00 85.19 194 TYR A CA 1
ATOM 1599 C C . TYR A 1 194 ? -10.910 0.904 16.850 1.00 85.19 194 TYR A C 1
ATOM 1601 O O . TYR A 1 194 ? -10.414 1.143 15.751 1.00 85.19 194 TYR A O 1
ATOM 1609 N N . SER A 1 195 ? -12.071 1.436 17.241 1.00 84.12 195 SER A N 1
ATOM 1610 C CA . SER A 1 195 ? -12.956 2.213 16.358 1.00 84.12 195 SER A CA 1
ATOM 1611 C C . SER A 1 195 ? -12.229 3.357 15.647 1.00 84.12 195 SER A C 1
ATOM 1613 O O . SER A 1 195 ? -12.184 3.393 14.418 1.00 84.12 195 SER A O 1
ATOM 1615 N N . ALA A 1 196 ? -11.532 4.215 16.392 1.00 84.62 196 ALA A N 1
ATOM 1616 C CA . ALA A 1 196 ? -10.836 5.364 15.817 1.00 84.62 196 ALA A CA 1
ATOM 1617 C C . ALA A 1 196 ? -9.641 4.958 14.934 1.00 84.62 196 ALA A C 1
ATOM 1619 O O . ALA A 1 196 ? -9.393 5.553 13.885 1.00 84.62 196 ALA A O 1
ATOM 1620 N N . VAL A 1 197 ? -8.901 3.913 15.321 1.00 86.62 197 VAL A N 1
ATOM 1621 C CA . VAL A 1 197 ? -7.757 3.424 14.530 1.00 86.62 197 VAL A CA 1
ATOM 1622 C C . VAL A 1 197 ? -8.236 2.709 13.262 1.00 86.62 197 VAL A C 1
ATOM 1624 O O . VAL A 1 197 ? -7.583 2.800 12.222 1.00 86.62 197 VAL A O 1
ATOM 1627 N N . SER A 1 198 ? -9.397 2.052 13.318 1.00 87.06 198 SER A N 1
ATOM 1628 C CA . SER A 1 198 ? -10.005 1.373 12.174 1.00 87.06 198 SER A CA 1
ATOM 1629 C C . SER A 1 198 ? -10.402 2.353 11.067 1.00 87.06 198 SER A C 1
ATOM 1631 O O . SER A 1 198 ? -10.237 2.026 9.893 1.00 87.06 198 SER A O 1
ATOM 1633 N N . LEU A 1 199 ? -10.813 3.580 11.411 1.00 87.69 199 LEU A N 1
ATOM 1634 C CA . LEU A 1 199 ? -11.087 4.644 10.437 1.00 87.69 199 LEU A CA 1
ATOM 1635 C C . LEU A 1 199 ? -9.822 5.025 9.657 1.00 87.69 199 LEU A C 1
ATOM 1637 O O . LEU A 1 199 ? -9.827 5.057 8.423 1.00 87.69 199 LEU A O 1
ATOM 1641 N N . LEU A 1 200 ? -8.703 5.231 10.360 1.00 89.00 200 LEU A N 1
ATOM 1642 C CA . LEU A 1 200 ? -7.410 5.471 9.713 1.00 89.00 200 LEU A CA 1
ATOM 1643 C C . LEU A 1 200 ? -6.973 4.267 8.875 1.00 89.00 200 LEU A C 1
ATOM 1645 O O . LEU A 1 200 ? -6.488 4.436 7.755 1.00 89.00 200 LEU A O 1
ATOM 1649 N N . ALA A 1 201 ? -7.162 3.052 9.387 1.00 89.38 201 ALA A N 1
ATOM 1650 C CA . ALA A 1 201 ? -6.837 1.839 8.654 1.00 89.38 201 ALA A CA 1
ATOM 1651 C C . ALA A 1 201 ? -7.635 1.736 7.349 1.00 89.38 201 ALA A C 1
ATOM 1653 O O . ALA A 1 201 ? -7.029 1.532 6.300 1.00 89.38 201 ALA A O 1
ATOM 1654 N N . LYS A 1 202 ? -8.953 1.971 7.378 1.00 89.75 202 LYS A N 1
ATOM 1655 C CA . LYS A 1 202 ? -9.809 2.023 6.182 1.00 89.75 202 LYS A CA 1
ATOM 1656 C C . LYS A 1 202 ? -9.301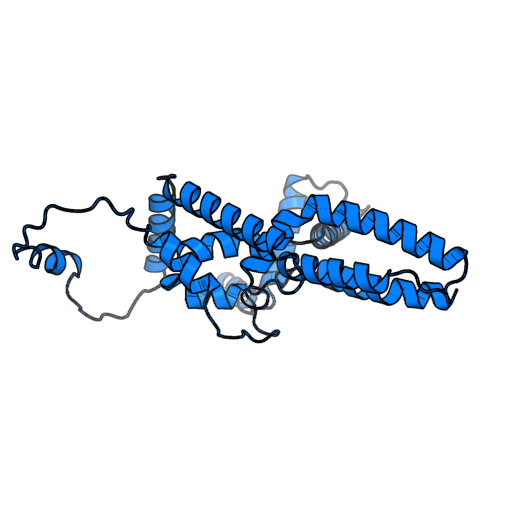 3.069 5.185 1.00 89.75 202 LYS A C 1
ATOM 1658 O O . LYS A 1 202 ? -9.142 2.751 4.007 1.00 89.75 202 LYS A O 1
ATOM 1663 N N . LYS A 1 203 ? -8.953 4.276 5.649 1.00 90.88 203 LYS A N 1
ATOM 1664 C CA . LYS A 1 203 ? -8.423 5.360 4.800 1.00 90.88 203 LYS A CA 1
ATOM 1665 C C . LYS A 1 203 ? -7.126 4.977 4.085 1.00 90.88 203 LYS A C 1
ATOM 1667 O O . LYS A 1 203 ? -7.007 5.190 2.882 1.00 90.88 203 LYS A O 1
ATOM 1672 N N . TYR A 1 204 ? -6.151 4.424 4.805 1.00 91.19 204 TYR A N 1
ATOM 1673 C CA . TYR A 1 204 ? -4.819 4.156 4.250 1.00 91.19 204 TYR A CA 1
ATOM 1674 C C . TYR A 1 204 ? -4.709 2.810 3.526 1.00 91.19 204 TYR A C 1
ATOM 1676 O O . TYR A 1 204 ? -4.023 2.716 2.510 1.00 91.19 204 TYR A O 1
ATOM 1684 N N . LEU A 1 205 ? -5.383 1.765 4.008 1.00 89.75 205 LEU A N 1
ATOM 1685 C CA . LEU A 1 205 ? -5.327 0.434 3.393 1.00 89.75 205 LEU A CA 1
ATOM 1686 C C . LEU A 1 205 ? -6.096 0.356 2.070 1.00 89.75 205 LEU A C 1
ATOM 1688 O O . LEU A 1 205 ? -5.756 -0.480 1.234 1.00 89.75 205 LEU A O 1
ATOM 1692 N N . SER A 1 206 ? -7.070 1.247 1.858 1.00 89.38 206 SER A N 1
ATOM 1693 C CA . SER A 1 206 ? -7.812 1.366 0.593 1.00 89.38 206 SER A CA 1
ATOM 1694 C C . SER A 1 206 ? -7.011 2.054 -0.519 1.00 89.38 206 SER A C 1
ATOM 1696 O O . SER A 1 206 ? -7.440 2.076 -1.671 1.00 89.38 206 SER A O 1
ATOM 1698 N N . ILE A 1 207 ? -5.846 2.631 -0.204 1.00 90.69 207 ILE A N 1
ATOM 1699 C CA . ILE A 1 207 ? -4.994 3.277 -1.202 1.00 90.69 207 ILE A CA 1
ATOM 1700 C C . ILE A 1 207 ? -4.359 2.203 -2.085 1.00 90.69 207 ILE A C 1
ATOM 1702 O O . ILE A 1 207 ? -3.699 1.277 -1.604 1.00 90.69 207 ILE A O 1
ATOM 1706 N N . VAL A 1 208 ? -4.502 2.366 -3.399 1.00 89.56 208 VAL A N 1
ATOM 1707 C CA . VAL A 1 208 ? -3.799 1.528 -4.368 1.00 89.56 208 VAL A CA 1
ATOM 1708 C C . VAL A 1 208 ? -2.415 2.105 -4.659 1.00 89.56 208 VAL A C 1
ATOM 1710 O O . VAL A 1 208 ? -2.252 3.305 -4.867 1.00 89.56 208 VAL A O 1
ATOM 1713 N N . ALA A 1 209 ? -1.398 1.245 -4.686 1.00 87.69 209 ALA A N 1
ATOM 1714 C CA . ALA A 1 209 ? -0.005 1.642 -4.884 1.00 87.69 209 ALA A CA 1
ATOM 1715 C C . ALA A 1 209 ? 0.364 1.991 -6.340 1.00 87.69 209 ALA A C 1
ATOM 1717 O O . A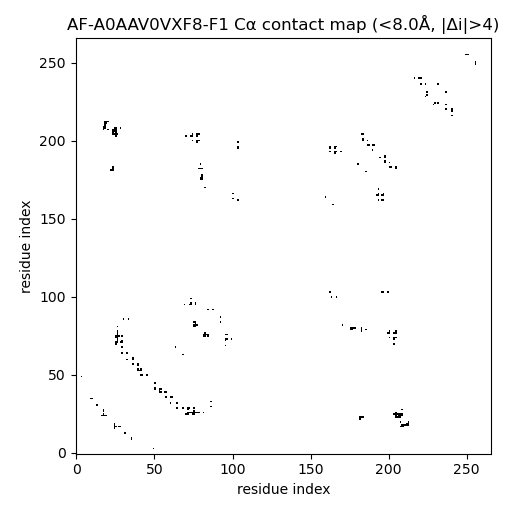LA A 1 209 ? 1.468 2.480 -6.584 1.00 87.69 209 ALA A O 1
ATOM 1718 N N . SER A 1 210 ? -0.505 1.704 -7.314 1.00 87.62 210 SER A N 1
ATOM 1719 C CA . SER A 1 210 ? -0.250 1.921 -8.740 1.00 87.62 210 SER A CA 1
ATOM 1720 C C . SER A 1 210 ? -1.473 2.461 -9.485 1.00 87.62 210 SER A C 1
ATOM 1722 O O . SER A 1 210 ? -2.612 2.297 -9.054 1.00 87.62 210 SER A O 1
ATOM 1724 N N . SER A 1 211 ? -1.231 3.069 -10.649 1.00 88.44 211 SER A N 1
ATOM 1725 C CA . SER A 1 211 ? -2.266 3.492 -11.602 1.00 88.44 211 SER A CA 1
ATOM 1726 C C . SER A 1 211 ? -2.830 2.343 -12.444 1.00 88.44 211 SER A C 1
ATOM 1728 O O . SER A 1 211 ? -3.731 2.571 -13.249 1.00 88.44 211 SER A O 1
ATOM 1730 N N . VAL A 1 212 ? -2.327 1.113 -12.279 1.00 88.50 212 VAL A N 1
ATOM 1731 C CA . VAL A 1 212 ? -2.667 -0.032 -13.139 1.00 88.50 212 VAL A CA 1
ATOM 1732 C C . VAL A 1 212 ? -4.171 -0.337 -13.156 1.00 88.50 212 VAL A C 1
ATOM 1734 O O . VAL A 1 212 ? -4.688 -0.596 -14.244 1.00 88.50 212 VAL A O 1
ATOM 1737 N N . PRO A 1 213 ? -4.925 -0.287 -12.038 1.00 85.50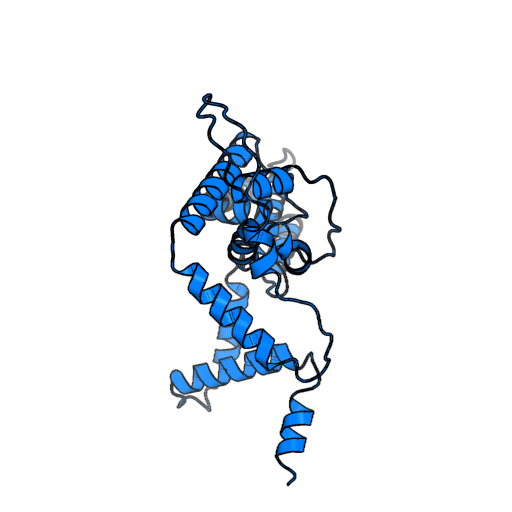 213 PRO A N 1
ATOM 1738 C CA . PRO A 1 213 ? -6.379 -0.467 -12.101 1.00 85.50 213 PRO A CA 1
ATOM 1739 C C . PRO A 1 213 ? -7.072 0.588 -12.965 1.00 85.50 213 PRO A C 1
ATOM 1741 O O . PRO A 1 213 ? -7.923 0.257 -13.788 1.00 85.50 213 PRO A O 1
ATOM 1744 N N . CYS A 1 214 ? -6.644 1.848 -12.861 1.00 87.12 214 CYS A N 1
ATOM 1745 C CA . CYS A 1 214 ? -7.159 2.925 -13.701 1.00 87.12 214 CYS A CA 1
ATOM 1746 C C . CYS A 1 214 ? -6.826 2.676 -15.178 1.00 87.12 214 CYS A C 1
ATOM 1748 O O . CYS A 1 214 ? -7.686 2.832 -16.038 1.00 87.12 214 CYS A O 1
ATOM 1750 N N . GLU A 1 215 ? -5.606 2.239 -15.495 1.00 88.44 215 GLU A N 1
ATOM 1751 C CA . GLU A 1 215 ? -5.198 1.904 -16.867 1.00 88.44 215 GLU A CA 1
ATOM 1752 C C . GLU A 1 215 ? -6.005 0.736 -17.451 1.00 88.44 215 GLU A C 1
ATOM 1754 O O . GLU A 1 215 ? -6.387 0.777 -18.627 1.00 88.44 215 GLU A O 1
ATOM 1759 N N . ARG A 1 216 ? -6.322 -0.280 -16.636 1.00 88.56 216 ARG A N 1
ATOM 1760 C CA . ARG A 1 216 ? -7.228 -1.373 -17.024 1.00 88.56 216 ARG A CA 1
ATOM 1761 C C . ARG A 1 216 ? -8.627 -0.837 -17.319 1.00 88.56 216 ARG A C 1
ATOM 1763 O O . ARG A 1 216 ? -9.151 -1.108 -18.398 1.00 88.56 216 ARG A O 1
ATOM 1770 N N . LEU A 1 217 ? -9.172 0.012 -16.446 1.00 87.19 217 LEU A N 1
ATOM 1771 C CA . LEU A 1 217 ? -10.464 0.673 -16.658 1.00 87.19 217 LEU A CA 1
ATOM 1772 C C . LEU A 1 217 ? -10.484 1.510 -17.952 1.00 87.19 217 LEU A C 1
ATOM 1774 O O . LEU A 1 217 ? -11.429 1.422 -18.735 1.00 87.19 217 LEU A O 1
ATOM 1778 N N . PHE A 1 218 ? -9.430 2.281 -18.231 1.00 86.25 218 PHE A N 1
ATOM 1779 C CA . PHE A 1 218 ? -9.327 3.075 -19.462 1.00 86.25 218 PHE A CA 1
ATOM 1780 C C . PHE A 1 218 ? -9.155 2.212 -20.717 1.00 86.25 218 PHE A C 1
ATOM 1782 O O . PHE A 1 218 ? -9.682 2.551 -21.778 1.00 86.25 218 PHE A O 1
ATOM 1789 N N . SER A 1 219 ? -8.464 1.078 -20.611 1.00 86.94 219 SER A N 1
ATOM 1790 C CA . SER A 1 219 ? -8.347 0.111 -21.710 1.00 86.94 219 SER A CA 1
ATOM 1791 C C . SER A 1 219 ? -9.704 -0.519 -22.041 1.00 86.94 219 SER A C 1
ATOM 1793 O O . SER A 1 219 ? -10.066 -0.676 -23.213 1.00 86.94 219 SER A O 1
ATOM 1795 N N . GLU A 1 220 ? -10.505 -0.816 -21.017 1.00 85.00 220 GLU A N 1
ATOM 1796 C CA . GLU A 1 220 ? -11.889 -1.265 -21.181 1.00 85.00 220 GLU A CA 1
ATOM 1797 C C . GLU A 1 220 ? -12.771 -0.174 -21.790 1.00 85.00 220 GLU A C 1
ATOM 1799 O O . GLU A 1 220 ? -13.514 -0.444 -22.737 1.00 85.00 220 GLU A O 1
ATOM 1804 N N . ALA A 1 221 ? -12.628 1.074 -21.338 1.00 84.88 221 ALA A N 1
ATOM 1805 C CA . ALA A 1 221 ? -13.300 2.222 -21.941 1.00 84.88 221 ALA A CA 1
ATOM 1806 C C . ALA A 1 221 ? -12.976 2.345 -23.435 1.00 84.88 221 ALA A C 1
ATOM 1808 O O . ALA A 1 221 ? -13.881 2.524 -24.250 1.00 84.88 221 ALA A O 1
ATOM 1809 N N . GLY A 1 222 ? -11.708 2.168 -23.817 1.00 83.69 222 GLY A N 1
ATOM 1810 C CA . GLY A 1 222 ? -11.283 2.143 -25.218 1.00 83.69 222 GLY A CA 1
ATOM 1811 C C . GLY A 1 222 ? -11.905 0.999 -26.024 1.00 83.69 222 GLY A C 1
ATOM 1812 O O . GLY A 1 222 ? -12.168 1.151 -27.215 1.00 83.69 222 GLY A O 1
ATOM 1813 N N . THR A 1 223 ? -12.204 -0.131 -25.382 1.00 81.94 223 THR A N 1
ATOM 1814 C CA . THR A 1 223 ? -12.912 -1.252 -26.019 1.00 81.94 223 THR A CA 1
ATOM 1815 C C . THR A 1 223 ? -14.395 -0.930 -26.237 1.00 81.94 223 THR A C 1
ATOM 1817 O O . THR A 1 223 ? -14.942 -1.218 -27.307 1.00 81.94 223 THR A O 1
ATOM 1820 N N . ILE A 1 224 ? -15.042 -0.286 -25.258 1.00 78.88 224 ILE A N 1
ATOM 1821 C CA . ILE A 1 224 ? -16.436 0.183 -25.349 1.00 78.88 224 ILE A CA 1
ATOM 1822 C C . ILE A 1 224 ? -16.567 1.250 -26.448 1.00 78.88 224 ILE A C 1
ATOM 1824 O O . ILE A 1 224 ? -17.470 1.180 -27.291 1.00 78.88 224 ILE A O 1
ATOM 1828 N N . ILE A 1 225 ? -15.620 2.191 -26.500 1.00 78.06 225 ILE A N 1
ATOM 1829 C CA . ILE A 1 225 ? -15.496 3.214 -27.546 1.00 78.06 225 ILE A CA 1
ATOM 1830 C C . ILE A 1 225 ? -14.782 2.614 -28.766 1.00 78.06 225 ILE A C 1
ATOM 1832 O O . ILE A 1 225 ? -13.671 2.978 -29.147 1.00 78.06 225 ILE A O 1
ATOM 1836 N N . SER A 1 226 ? -15.431 1.661 -29.427 1.00 71.62 226 SER A N 1
ATOM 1837 C CA . SER A 1 226 ? -14.937 1.144 -30.704 1.00 71.62 226 SER A CA 1
ATOM 1838 C C . SER A 1 226 ? -15.044 2.206 -31.811 1.00 71.62 226 SER A C 1
ATOM 1840 O O . SER A 1 226 ? -15.957 3.033 -31.806 1.00 71.62 226 SER A O 1
ATOM 1842 N N . LYS A 1 227 ? -14.205 2.117 -32.859 1.00 63.22 227 LYS A N 1
ATOM 1843 C CA . LYS A 1 227 ? -14.294 2.963 -34.074 1.00 63.22 227 LYS A CA 1
ATOM 1844 C C . LYS A 1 227 ? -15.694 2.978 -34.718 1.00 63.22 227 LYS A C 1
ATOM 1846 O O . LYS A 1 227 ? -16.022 3.927 -35.420 1.00 63.22 227 LYS A O 1
ATOM 1851 N N . LYS A 1 228 ? -16.520 1.946 -34.482 1.00 61.91 228 LYS A N 1
ATOM 1852 C CA . LYS A 1 228 ? -17.915 1.848 -34.959 1.00 61.91 228 LYS A CA 1
ATOM 1853 C C . LYS A 1 228 ? -18.963 2.441 -33.995 1.00 61.91 228 LYS A C 1
ATOM 1855 O O . LYS A 1 228 ? -20.089 2.679 -34.418 1.00 61.91 228 LYS A O 1
ATOM 1860 N N . ARG A 1 229 ? -18.619 2.680 -32.722 1.00 63.41 229 ARG A N 1
ATOM 1861 C CA . ARG A 1 229 ? -19.482 3.246 -31.662 1.00 63.41 229 ARG A CA 1
ATOM 1862 C C . ARG A 1 229 ? -18.841 4.507 -31.062 1.00 63.41 229 ARG A C 1
ATOM 1864 O O . ARG A 1 229 ? -18.618 4.603 -29.864 1.00 63.41 229 ARG A O 1
ATOM 1871 N N . ASN A 1 230 ? -18.543 5.487 -31.912 1.00 67.62 230 ASN A N 1
ATOM 1872 C CA . ASN A 1 230 ? -17.840 6.722 -31.542 1.00 67.62 230 ASN A CA 1
ATOM 1873 C C . ASN A 1 230 ? -18.764 7.909 -31.190 1.00 67.62 230 ASN A C 1
ATOM 1875 O O . ASN A 1 230 ? -18.275 9.004 -30.940 1.00 67.62 230 ASN A O 1
ATOM 1879 N N . ARG A 1 231 ? -20.092 7.716 -31.181 1.00 75.06 231 ARG A N 1
ATOM 1880 C CA . ARG A 1 231 ? -21.089 8.754 -30.833 1.00 75.06 231 ARG A CA 1
ATOM 1881 C C . ARG A 1 231 ? -21.619 8.619 -29.402 1.00 75.06 231 ARG A C 1
ATOM 1883 O O . ARG A 1 231 ? -22.768 8.966 -29.138 1.00 75.06 231 ARG A O 1
ATOM 1890 N N . LEU A 1 232 ? -20.823 8.064 -28.493 1.00 81.06 232 LEU A N 1
ATOM 1891 C CA . LEU A 1 232 ? -21.196 7.999 -27.085 1.00 81.06 232 LEU A CA 1
ATOM 1892 C C . LEU A 1 232 ? -20.865 9.334 -26.406 1.00 81.06 232 LEU A C 1
ATOM 1894 O O . LEU A 1 232 ? -19.781 9.874 -26.615 1.00 81.06 232 LEU A O 1
ATOM 1898 N N . SER A 1 233 ? -21.783 9.867 -25.599 1.00 87.00 233 SER A N 1
ATOM 1899 C CA . SER A 1 233 ? -21.451 10.997 -24.729 1.00 87.00 233 SER A CA 1
ATOM 1900 C C . SER A 1 233 ? -20.553 10.524 -23.574 1.00 87.00 233 SER A C 1
ATOM 1902 O O . SER A 1 233 ? -20.657 9.360 -23.170 1.00 87.00 233 SER A O 1
ATOM 1904 N N . PRO A 1 234 ? -19.707 11.402 -23.003 1.00 85.75 234 PRO A N 1
ATOM 1905 C CA . PRO A 1 234 ? -18.889 11.068 -21.833 1.00 85.75 234 PRO A CA 1
ATOM 1906 C C . PRO A 1 234 ? -19.718 10.543 -20.653 1.00 85.75 234 PRO A C 1
ATOM 1908 O O . PRO A 1 234 ? -19.325 9.597 -19.982 1.00 85.75 234 PRO A O 1
ATOM 1911 N N . GLU A 1 235 ? -20.908 11.104 -20.445 1.00 88.75 235 GLU A N 1
ATOM 1912 C CA . GLU A 1 235 ? -21.827 10.681 -19.386 1.00 88.75 235 GLU A CA 1
ATOM 1913 C C . GLU A 1 235 ? -22.312 9.236 -19.573 1.00 88.75 235 GLU A C 1
ATOM 1915 O O . GLU A 1 235 ? -22.230 8.424 -18.653 1.00 88.75 235 GLU A O 1
ATOM 1920 N N . ARG A 1 236 ? -22.732 8.873 -20.793 1.00 85.50 236 ARG A N 1
ATOM 1921 C CA . ARG A 1 236 ? -23.144 7.496 -21.107 1.00 85.50 236 ARG A CA 1
ATOM 1922 C C . ARG A 1 236 ? -21.980 6.517 -21.022 1.00 85.50 236 ARG A C 1
ATOM 1924 O O . ARG A 1 236 ? -22.181 5.369 -20.642 1.00 85.50 236 ARG A O 1
ATOM 1931 N N . LEU A 1 237 ? -20.771 6.954 -21.375 1.00 87.38 237 LEU A N 1
ATOM 1932 C CA . LEU A 1 237 ? -19.573 6.134 -21.212 1.00 87.38 237 LEU A CA 1
ATOM 1933 C C . LEU A 1 237 ? -19.326 5.817 -19.738 1.00 87.38 237 LEU A C 1
ATOM 1935 O O . LEU A 1 237 ? -19.110 4.656 -19.406 1.00 87.38 237 LEU A O 1
ATOM 1939 N N . ASN A 1 238 ? -19.398 6.829 -18.872 1.00 87.56 238 ASN A N 1
ATOM 1940 C CA . ASN A 1 238 ? -19.22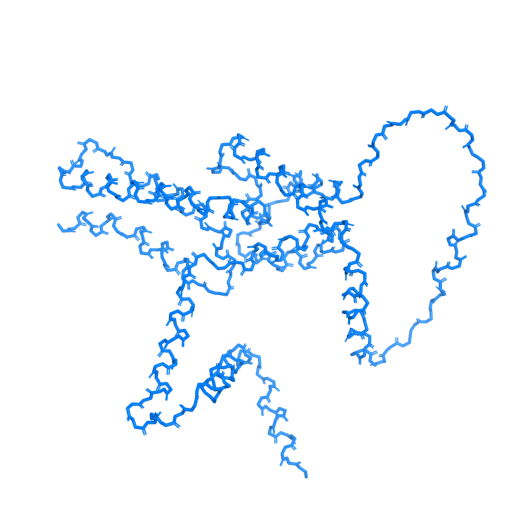2 6.652 -17.434 1.00 87.56 238 ASN A CA 1
ATOM 1941 C C . ASN A 1 238 ? -20.269 5.695 -16.854 1.00 87.56 238 ASN A C 1
ATOM 1943 O O . ASN A 1 238 ? -19.907 4.793 -16.106 1.00 87.56 238 ASN A O 1
ATOM 1947 N N . GLN A 1 239 ? -21.539 5.828 -17.254 1.00 89.50 239 GLN A N 1
ATOM 1948 C CA . GLN A 1 239 ? -22.605 4.905 -16.841 1.00 89.50 239 GLN A CA 1
ATOM 1949 C C . GLN A 1 239 ? -22.319 3.461 -17.279 1.00 89.50 239 GLN A C 1
ATOM 1951 O O . GLN A 1 239 ? -22.440 2.540 -16.476 1.00 89.50 239 GLN A O 1
ATOM 1956 N N . LEU A 1 240 ? -21.891 3.248 -18.530 1.00 87.56 240 LEU A N 1
ATOM 1957 C CA . LEU A 1 240 ? -21.537 1.912 -19.022 1.00 87.56 240 LEU A CA 1
ATOM 1958 C C . LEU A 1 240 ? -20.318 1.327 -18.305 1.00 87.56 240 LEU A C 1
ATOM 1960 O O . LEU A 1 240 ? -20.314 0.138 -17.997 1.00 87.56 240 LEU A O 1
ATOM 1964 N N . LEU A 1 241 ? -19.293 2.140 -18.041 1.00 88.31 241 LEU A N 1
ATOM 1965 C CA . LEU A 1 241 ? -18.109 1.717 -17.293 1.00 88.31 241 LEU A CA 1
ATOM 1966 C C . LEU A 1 241 ? -18.461 1.327 -15.862 1.00 88.31 241 LEU A C 1
ATOM 1968 O O . LEU A 1 241 ? -18.012 0.284 -15.392 1.00 88.31 241 LEU A O 1
ATOM 1972 N N . PHE A 1 242 ? -19.292 2.133 -15.200 1.00 88.56 242 PHE A N 1
ATOM 1973 C CA . PHE A 1 242 ? -19.784 1.847 -13.859 1.00 88.56 242 PHE A CA 1
ATOM 1974 C C . PHE A 1 242 ? -20.565 0.532 -13.824 1.00 88.56 242 PHE A C 1
ATOM 1976 O O . PHE A 1 242 ? -20.216 -0.351 -13.047 1.00 88.56 242 PHE A O 1
ATOM 1983 N N . LEU A 1 243 ? -21.555 0.364 -14.708 1.00 89.00 243 LEU A N 1
ATOM 1984 C CA . LEU A 1 243 ? -22.351 -0.864 -14.788 1.00 89.00 243 LEU A CA 1
ATOM 1985 C C . LEU A 1 243 ? -21.469 -2.083 -15.067 1.00 89.00 243 LEU A C 1
ATOM 1987 O O . LEU A 1 243 ? -21.585 -3.094 -14.386 1.00 89.00 243 LEU A O 1
ATOM 1991 N N . ASN A 1 244 ? -20.545 -1.984 -16.024 1.00 87.50 244 ASN A N 1
ATOM 1992 C CA . ASN A 1 244 ? -19.614 -3.065 -16.340 1.00 87.50 244 ASN A CA 1
ATOM 1993 C C . ASN A 1 244 ? -18.728 -3.438 -15.138 1.00 87.50 244 ASN A C 1
ATOM 1995 O O . ASN A 1 244 ? -18.537 -4.621 -14.867 1.00 87.50 244 ASN A O 1
ATOM 1999 N N . SER A 1 245 ? -18.217 -2.448 -14.399 1.00 86.31 245 SER A N 1
ATOM 2000 C CA . SER A 1 245 ? -17.437 -2.678 -13.176 1.00 86.31 245 SER A CA 1
ATOM 2001 C C . SER A 1 245 ? -18.280 -3.342 -12.080 1.00 86.31 245 SER A C 1
ATOM 2003 O O . SER A 1 245 ? -17.884 -4.371 -11.536 1.00 86.31 245 SER A O 1
ATOM 2005 N N . TYR A 1 246 ? -19.483 -2.818 -11.829 1.00 86.81 246 TYR A N 1
ATOM 2006 C CA . TYR A 1 246 ? -20.432 -3.342 -10.844 1.00 86.81 246 TYR A CA 1
ATOM 2007 C C . TYR A 1 246 ? -20.842 -4.788 -11.144 1.00 86.81 246 TYR A C 1
ATOM 2009 O O . TYR A 1 246 ? -20.843 -5.646 -10.263 1.00 86.81 246 TYR A O 1
ATOM 2017 N N . PHE A 1 247 ? -21.145 -5.101 -12.407 1.00 85.50 247 PHE A N 1
ATOM 2018 C CA . PHE A 1 247 ? -21.470 -6.470 -12.789 1.00 85.50 247 PHE A CA 1
ATOM 2019 C C . PHE A 1 247 ? -20.275 -7.397 -12.619 1.00 85.50 247 PHE A C 1
ATOM 2021 O O . PHE A 1 247 ? -20.475 -8.524 -12.194 1.00 85.50 247 PHE A O 1
ATOM 2028 N N . LYS A 1 248 ? -19.040 -6.963 -12.885 1.00 82.44 248 LYS A N 1
ATOM 2029 C CA . LYS A 1 248 ? -17.845 -7.795 -12.660 1.00 82.44 248 LYS A CA 1
ATOM 2030 C C . LYS A 1 248 ? -17.576 -8.061 -11.182 1.00 82.44 248 LYS A C 1
ATOM 2032 O O . LYS A 1 248 ? -17.237 -9.191 -10.837 1.00 82.44 248 LYS A O 1
ATOM 2037 N N . SER A 1 249 ? -17.749 -7.063 -10.315 1.00 79.19 249 SER A N 1
ATOM 2038 C CA . SER A 1 249 ? -17.596 -7.261 -8.868 1.00 79.19 249 SER A CA 1
ATOM 2039 C C . SER A 1 249 ? -18.672 -8.196 -8.313 1.00 79.19 249 SER A C 1
ATOM 2041 O O . SER A 1 249 ? -18.373 -9.031 -7.464 1.00 79.19 249 SER A O 1
ATOM 2043 N N . ASN A 1 250 ? -19.899 -8.112 -8.843 1.00 73.44 250 ASN A N 1
ATOM 2044 C CA . ASN A 1 250 ? -21.049 -8.848 -8.315 1.00 73.44 250 ASN A CA 1
ATOM 2045 C C . ASN A 1 250 ? -21.364 -10.150 -9.054 1.00 73.44 250 ASN A C 1
ATOM 2047 O O . ASN A 1 250 ? -22.104 -10.964 -8.528 1.00 73.44 250 ASN A O 1
ATOM 2051 N N . SER A 1 251 ? -20.802 -10.422 -10.231 1.00 59.28 251 SER A N 1
ATOM 2052 C CA . SER A 1 251 ? -20.965 -11.727 -10.904 1.00 59.28 251 SER A CA 1
ATOM 2053 C C . SER A 1 251 ? -20.168 -12.848 -10.229 1.00 59.28 251 SER A C 1
ATOM 2055 O O . SER A 1 251 ? -20.370 -14.013 -10.548 1.00 59.28 251 SER A O 1
ATOM 2057 N N . SER A 1 252 ? -19.325 -12.515 -9.243 1.00 54.94 252 SER A N 1
ATOM 2058 C CA . SER A 1 252 ? -18.765 -13.488 -8.291 1.00 54.94 252 SER A CA 1
ATOM 2059 C C . SER A 1 252 ? -19.743 -13.850 -7.156 1.00 54.94 252 SER A C 1
ATOM 2061 O O . SER A 1 252 ? -19.490 -14.785 -6.404 1.00 54.94 252 SER A O 1
ATOM 2063 N N . SER A 1 253 ? -20.858 -13.124 -7.030 1.00 50.28 253 SER A N 1
ATOM 2064 C CA . SER A 1 253 ? -21.974 -13.374 -6.113 1.00 50.28 253 SER A CA 1
ATOM 2065 C C . SER A 1 253 ? -23.237 -13.583 -6.950 1.00 50.28 253 SER A C 1
ATOM 2067 O O . SER A 1 253 ? -23.919 -12.635 -7.326 1.00 50.28 253 SER A O 1
ATOM 2069 N N . GLU A 1 254 ? -23.495 -14.836 -7.299 1.00 46.75 254 GLU A N 1
ATOM 2070 C CA . GLU A 1 254 ? -24.467 -15.344 -8.278 1.00 46.75 254 GLU A CA 1
ATOM 2071 C C . GLU A 1 254 ? -25.960 -15.067 -7.951 1.00 46.75 254 GLU A C 1
ATOM 2073 O O . GLU A 1 254 ? -26.810 -15.903 -8.200 1.00 46.75 254 GLU A O 1
ATOM 2078 N N . THR A 1 255 ? -26.321 -13.911 -7.384 1.00 56.12 255 THR A N 1
ATOM 2079 C CA . THR A 1 255 ? -27.665 -13.643 -6.829 1.00 56.12 255 THR A CA 1
ATOM 2080 C C . THR A 1 255 ? -28.433 -12.503 -7.499 1.00 56.12 255 THR A C 1
ATOM 2082 O O . THR A 1 255 ? -29.640 -12.392 -7.305 1.00 56.12 255 THR A O 1
ATOM 2085 N N . LEU A 1 256 ? -27.787 -11.641 -8.293 1.00 54.62 256 LEU A N 1
ATOM 2086 C CA . LEU A 1 256 ? -28.444 -10.442 -8.846 1.00 54.62 256 LEU A CA 1
ATOM 2087 C C . LEU A 1 256 ? -29.120 -10.669 -10.208 1.00 54.62 256 LEU A C 1
ATOM 2089 O O . LEU A 1 256 ? -30.152 -10.066 -10.480 1.00 54.62 256 LEU A O 1
ATOM 2093 N N . MET A 1 257 ? -28.575 -11.556 -11.048 1.00 54.25 257 MET A N 1
ATOM 2094 C CA . MET A 1 257 ? -29.200 -11.917 -12.332 1.00 54.25 257 MET A CA 1
ATOM 2095 C C . MET A 1 257 ? -30.446 -12.785 -12.133 1.00 54.25 257 MET A C 1
ATOM 2097 O O . MET A 1 257 ? -31.408 -12.614 -12.871 1.00 54.25 257 MET A O 1
ATOM 2101 N N . GLU A 1 258 ? -30.454 -13.669 -11.128 1.00 57.22 258 GLU A N 1
ATOM 2102 C CA . GLU A 1 258 ? -31.651 -14.441 -10.763 1.00 57.22 258 GLU A CA 1
ATOM 2103 C C . GLU A 1 258 ? -32.761 -13.516 -10.256 1.00 57.22 258 GLU A C 1
ATOM 2105 O O . GLU A 1 258 ? -33.870 -13.573 -10.772 1.00 57.22 258 GLU A O 1
ATOM 2110 N N . LYS A 1 259 ? -32.445 -12.567 -9.362 1.00 56.75 259 LYS A N 1
ATOM 2111 C CA . LYS A 1 259 ? -33.432 -11.597 -8.857 1.00 56.75 259 LYS A CA 1
ATOM 2112 C C . LYS A 1 259 ? -34.009 -10.684 -9.942 1.00 56.75 259 LYS A C 1
ATOM 2114 O O . LYS A 1 259 ? -35.211 -10.458 -9.960 1.00 56.75 259 LYS A O 1
ATOM 2119 N N . LEU A 1 260 ? -33.184 -10.191 -10.869 1.00 55.12 260 LEU A N 1
ATOM 2120 C CA . LEU A 1 260 ? -33.663 -9.335 -11.965 1.00 55.12 260 LEU A CA 1
ATOM 2121 C C . LEU A 1 260 ? -34.497 -10.104 -13.001 1.00 55.12 260 LEU A C 1
ATOM 2123 O O . LEU A 1 260 ? -35.404 -9.531 -13.594 1.00 55.12 260 LEU A O 1
ATOM 2127 N N . LEU A 1 261 ? -34.214 -11.393 -13.215 1.00 54.78 261 LEU A N 1
ATOM 2128 C CA . LEU A 1 261 ? -35.035 -12.248 -14.078 1.00 54.78 261 LEU A CA 1
ATOM 2129 C C . LEU A 1 261 ? -36.338 -12.686 -13.394 1.00 54.78 261 LEU A C 1
ATOM 2131 O O . LEU A 1 261 ? -37.325 -12.917 -14.086 1.00 54.78 261 LEU A O 1
ATOM 2135 N N . GLU A 1 262 ? -36.363 -12.780 -12.063 1.00 53.47 262 GLU A N 1
ATOM 2136 C CA . GLU A 1 262 ? -37.582 -13.051 -11.291 1.00 53.47 262 GLU A CA 1
ATOM 2137 C C . GLU A 1 262 ? -38.504 -11.823 -11.200 1.00 53.47 262 GLU A C 1
ATOM 2139 O O . GLU A 1 262 ? -39.722 -11.977 -11.266 1.00 53.47 262 GLU A O 1
ATOM 2144 N N . GLU A 1 263 ? -37.956 -10.605 -11.133 1.00 54.59 263 GLU A N 1
ATOM 2145 C CA . GLU A 1 263 ? -38.746 -9.362 -11.093 1.00 54.59 263 GLU A CA 1
ATOM 2146 C C . GLU A 1 263 ? -39.363 -8.961 -12.452 1.00 54.59 263 GLU A C 1
ATOM 2148 O O . GLU A 1 263 ? -40.302 -8.168 -12.481 1.00 54.59 263 GLU A O 1
ATOM 2153 N N . GLU A 1 264 ? -38.906 -9.530 -13.576 1.00 47.34 264 GLU A N 1
ATOM 2154 C CA . GLU A 1 264 ? -39.510 -9.323 -14.909 1.00 47.34 264 GLU A CA 1
ATOM 2155 C C . GLU A 1 264 ? -40.572 -10.381 -15.288 1.00 47.34 264 GLU A C 1
ATOM 2157 O O . GLU A 1 264 ? -41.127 -10.337 -16.391 1.00 47.34 264 GLU A O 1
ATOM 2162 N N . ILE A 1 265 ? -40.899 -11.317 -14.387 1.00 46.34 265 ILE A N 1
ATOM 2163 C CA . ILE A 1 265 ? -41.972 -12.305 -14.581 1.00 46.34 265 ILE A CA 1
ATOM 2164 C C . ILE A 1 265 ? -43.067 -12.078 -13.534 1.00 46.34 265 ILE A C 1
ATOM 2166 O O . ILE A 1 265 ? -43.236 -12.909 -12.653 1.00 46.34 265 ILE A O 1
ATOM 2170 N N . PHE A 1 266 ? -43.825 -10.983 -13.636 1.00 39.75 266 PHE A N 1
ATOM 2171 C CA . PHE A 1 266 ? -45.231 -10.897 -13.201 1.00 39.75 266 PHE A CA 1
ATOM 2172 C C . PHE A 1 266 ? -45.955 -9.726 -13.875 1.00 39.75 266 PHE A C 1
ATOM 2174 O O . PHE A 1 266 ? -45.398 -8.607 -13.908 1.00 39.75 266 PHE A O 1
#

Secondary structure (DSSP, 8-state):
-HHHHHHHHHHHHHHHHHT-SSS-HHHHHHHHHHHHHHHT---TT--HHHHHHHHHHHHHHHHHHHHHHHHHHHHHHSSTTTTT-TTS-HHHHHHHHHHHHHHHHHHHH-TTHHHHHHHHHHHHHTT----------TTTTGGGS----------------HHHHHHHHHHH------TTS-HHHHHHHTTTTSHHHHHHHHHHHT--SSSHHHHHHHHHHHHHS-TT-----HHHHHHHHHHHHHHHHHTTSTTHHHHHHHHT--

Radius of gyration: 25.67 Å; Cα contacts (8 Å, |Δi|>4): 159; chains: 1; bounding box: 77×33×82 Å